Protein AF-A0A2E1U9T8-F1 (afdb_monomer_lite)

Structure (mmCIF, N/CA/C/O backbone):
data_AF-A0A2E1U9T8-F1
#
_entry.id   AF-A0A2E1U9T8-F1
#
loop_
_atom_site.group_PDB
_atom_site.id
_atom_site.type_symbol
_atom_site.label_atom_id
_atom_site.label_alt_id
_atom_site.label_comp_id
_atom_site.label_asym_id
_atom_site.label_entity_id
_atom_site.label_seq_id
_atom_site.pdbx_PDB_ins_code
_atom_site.Cartn_x
_atom_site.Cartn_y
_atom_site.Cartn_z
_atom_site.occupancy
_atom_site.B_iso_or_equiv
_atom_site.auth_seq_id
_atom_site.auth_comp_id
_atom_site.auth_asym_id
_atom_site.auth_atom_id
_atom_site.pdbx_PDB_model_num
ATOM 1 N N . GLU A 1 1 ? -34.875 12.752 73.632 1.00 44.81 1 GLU A N 1
ATOM 2 C CA . GLU A 1 1 ? -36.221 12.337 73.216 1.00 44.81 1 GLU A CA 1
ATOM 3 C C . GLU A 1 1 ? -36.287 12.596 71.722 1.00 44.81 1 GLU A C 1
ATOM 5 O O . GLU A 1 1 ? -36.147 13.763 71.354 1.00 44.81 1 GLU A O 1
ATOM 10 N N . PRO A 1 2 ? -36.367 11.564 70.867 1.00 55.53 2 PRO A N 1
ATOM 11 C CA . PRO A 1 2 ? -36.906 11.768 69.524 1.00 55.53 2 PRO A CA 1
ATOM 12 C C . PRO A 1 2 ? -38.261 12.476 69.687 1.00 55.53 2 PRO A C 1
ATOM 14 O O . PRO A 1 2 ? -38.932 12.269 70.704 1.00 55.53 2 PRO A O 1
ATOM 17 N N . SER A 1 3 ? -38.634 13.380 68.781 1.00 65.56 3 SER A N 1
ATOM 18 C CA . SER A 1 3 ? -40.010 13.888 68.783 1.00 65.56 3 SER A CA 1
ATOM 19 C C . SER A 1 3 ? -40.936 12.683 68.698 1.00 65.56 3 SER A C 1
ATOM 21 O O . SER A 1 3 ? -40.717 11.867 67.824 1.00 65.56 3 SER A O 1
ATOM 23 N N . GLU A 1 4 ? -41.943 12.563 69.566 1.00 78.44 4 GLU A N 1
ATOM 24 C CA . GLU A 1 4 ? -42.935 11.477 69.467 1.00 78.44 4 GLU A CA 1
ATOM 25 C C . GLU A 1 4 ? -43.821 11.587 68.208 1.00 78.44 4 GLU A C 1
ATOM 27 O O . GLU A 1 4 ? -44.772 10.831 68.112 1.00 78.44 4 GLU 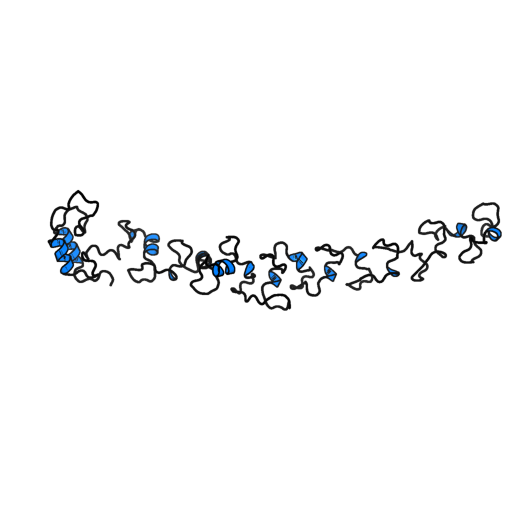A O 1
ATOM 32 N N . ASP A 1 5 ? -43.567 12.564 67.336 1.00 85.69 5 ASP A N 1
ATOM 33 C CA . ASP A 1 5 ? -44.289 12.930 66.112 1.00 85.69 5 ASP A CA 1
ATOM 34 C C . ASP A 1 5 ? -43.274 13.646 65.201 1.00 85.69 5 ASP A C 1
ATOM 36 O O . ASP A 1 5 ? -43.066 14.864 65.296 1.00 85.69 5 ASP A O 1
ATOM 40 N N . CYS A 1 6 ? -42.509 12.873 64.439 1.00 85.62 6 CYS A N 1
ATOM 41 C CA . CYS A 1 6 ? -41.393 13.370 63.628 1.00 85.62 6 CYS A CA 1
ATOM 42 C C . CYS A 1 6 ? -41.825 14.046 62.321 1.00 85.62 6 CYS A C 1
ATOM 44 O O . CYS A 1 6 ? -41.131 14.955 61.851 1.00 85.62 6 CYS A O 1
ATOM 46 N N . ASN A 1 7 ? -42.987 13.679 61.780 1.00 81.44 7 ASN A N 1
ATOM 47 C CA . ASN A 1 7 ? -43.574 14.267 60.573 1.00 81.44 7 ASN A CA 1
ATOM 48 C C . ASN A 1 7 ? -44.498 15.474 60.877 1.00 81.44 7 ASN A C 1
ATOM 50 O O . ASN A 1 7 ? -44.859 16.234 59.972 1.00 81.44 7 ASN A O 1
ATOM 54 N N . GLY A 1 8 ? -44.852 15.705 62.146 1.00 85.81 8 GLY A N 1
ATOM 55 C CA . GLY A 1 8 ? -45.739 16.784 62.580 1.00 85.81 8 GLY A CA 1
ATOM 56 C C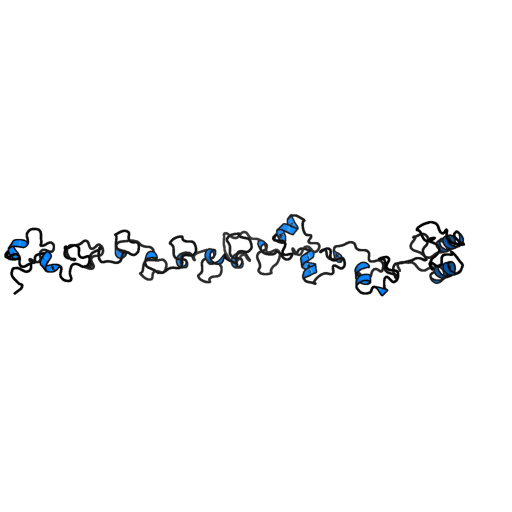 . GLY A 1 8 ? -47.213 16.544 62.240 1.00 85.81 8 GLY A C 1
ATOM 57 O O . GLY A 1 8 ? -47.969 17.515 62.098 1.00 85.81 8 GLY A O 1
ATOM 58 N N . SER A 1 9 ? -47.626 15.286 62.073 1.00 87.38 9 SER A N 1
ATOM 59 C CA . SER A 1 9 ? -48.991 14.888 61.709 1.00 87.38 9 SER A CA 1
ATOM 60 C C . SER A 1 9 ? -49.993 15.080 62.854 1.00 87.38 9 SER A C 1
ATOM 62 O O . SER A 1 9 ? -51.206 15.182 62.626 1.00 87.38 9 SER A O 1
ATOM 64 N N . GLY A 1 10 ? -49.508 15.159 64.096 1.00 85.62 10 GLY A N 1
ATOM 65 C CA . GLY A 1 10 ? -50.313 15.121 65.314 1.00 85.62 10 GLY A CA 1
ATOM 66 C C . GLY A 1 10 ? -50.707 13.706 65.752 1.00 85.62 10 GLY A C 1
ATOM 67 O O . GLY A 1 10 ? -51.462 13.565 66.724 1.00 85.62 10 GLY A O 1
ATOM 68 N N . ILE A 1 11 ? -50.231 12.673 65.056 1.00 85.38 11 ILE A N 1
ATOM 69 C CA . ILE A 1 11 ? -50.285 11.271 65.468 1.00 85.38 11 ILE A CA 1
ATOM 70 C C . ILE A 1 11 ? -48.912 10.924 66.064 1.00 85.38 11 ILE A C 1
ATOM 72 O O . ILE A 1 11 ? -47.903 11.429 65.594 1.00 85.38 11 ILE A O 1
ATOM 76 N N . PRO A 1 12 ? -48.845 10.153 67.165 1.00 87.31 12 PRO A N 1
ATOM 77 C CA . PRO A 1 12 ? -47.551 9.725 67.663 1.00 87.31 12 PRO A CA 1
ATOM 78 C C . PRO A 1 12 ? -46.927 8.646 66.771 1.00 87.31 12 PRO A C 1
ATOM 80 O O . PRO A 1 12 ? -47.627 7.680 66.473 1.00 87.31 12 PRO A O 1
ATOM 83 N N . ASP A 1 13 ? -45.619 8.704 66.523 1.00 84.81 13 ASP A N 1
ATOM 84 C CA . ASP A 1 13 ? -44.839 7.790 65.667 1.00 84.81 13 ASP A CA 1
ATOM 85 C C . ASP A 1 13 ? -45.174 6.306 65.897 1.00 84.81 13 ASP A C 1
ATOM 87 O O . ASP A 1 13 ? -45.408 5.534 64.974 1.00 84.81 13 ASP A O 1
ATOM 91 N N . ARG A 1 14 ? -45.310 5.896 67.167 1.00 86.00 14 ARG A N 1
ATOM 92 C CA . ARG A 1 14 ? -45.675 4.517 67.564 1.00 86.00 14 ARG A CA 1
ATOM 93 C C . ARG A 1 14 ? -47.024 4.019 67.015 1.00 86.00 14 ARG A C 1
ATOM 95 O O . ARG A 1 14 ? -47.331 2.835 67.136 1.00 86.00 14 ARG A O 1
ATOM 102 N N . CYS A 1 15 ? -47.880 4.928 66.559 1.00 86.31 15 CYS A N 1
ATOM 103 C CA . CYS A 1 15 ? -49.187 4.659 65.967 1.00 86.31 15 CYS A CA 1
ATOM 104 C C . CYS A 1 15 ? -49.142 4.696 64.428 1.00 86.31 15 CYS A C 1
ATOM 106 O O . CYS A 1 15 ? -50.166 4.416 63.810 1.00 86.31 15 CYS A O 1
ATOM 108 N N . GLU A 1 16 ? -47.994 5.031 63.834 1.00 85.50 16 GLU A N 1
ATOM 109 C CA . GLU A 1 16 ? -47.763 5.160 62.387 1.00 85.50 16 GLU A CA 1
ATOM 110 C C . GLU A 1 16 ? -46.873 4.035 61.826 1.00 85.50 16 GLU A C 1
ATOM 112 O O . GLU A 1 16 ? -46.625 3.999 60.629 1.00 85.50 16 GLU A O 1
ATOM 117 N N . LEU A 1 17 ? -46.476 3.068 62.665 1.00 85.19 17 LEU A N 1
ATOM 118 C CA . LEU A 1 17 ? -45.577 1.957 62.310 1.00 85.19 17 LEU A CA 1
ATOM 119 C C . LEU A 1 17 ? -46.219 0.868 61.428 1.00 85.19 17 LEU A C 1
ATOM 121 O O . LEU A 1 17 ? -45.521 0.078 60.801 1.00 85.19 17 LEU A O 1
ATOM 125 N N . GLU A 1 18 ? -47.551 0.742 61.406 1.00 84.19 18 GLU A N 1
ATOM 126 C CA . GLU A 1 18 ? -48.206 -0.350 60.670 1.00 84.19 18 GLU A CA 1
ATOM 127 C C . GLU A 1 18 ? -48.108 -0.124 59.154 1.00 84.19 18 GLU A C 1
ATOM 129 O O . GLU A 1 18 ? -48.889 0.631 58.579 1.00 84.19 18 GLU A O 1
ATOM 134 N N . GLY A 1 19 ? -47.160 -0.814 58.513 1.00 81.06 19 GLY A N 1
ATOM 135 C CA . GLY A 1 19 ? -46.911 -0.723 57.072 1.00 81.06 19 GLY A CA 1
ATOM 136 C C . GLY A 1 19 ? -45.973 0.410 56.646 1.00 81.06 19 GLY A C 1
ATOM 137 O O . GLY A 1 19 ? -45.721 0.509 55.452 1.00 81.06 19 GLY A O 1
ATOM 138 N N . ASN A 1 20 ? -45.457 1.198 57.597 1.00 86.44 20 ASN A N 1
ATOM 139 C CA . ASN A 1 20 ? -44.482 2.276 57.376 1.00 86.44 20 ASN A CA 1
ATOM 140 C C . ASN A 1 20 ? -43.275 2.138 58.335 1.00 86.44 20 ASN A C 1
ATOM 142 O O . ASN A 1 20 ? -42.800 3.136 58.861 1.00 86.44 20 ASN A O 1
ATOM 146 N N . ASP A 1 21 ? -42.889 0.907 58.677 1.00 89.56 21 ASP A N 1
ATOM 147 C CA . ASP A 1 21 ? -41.677 0.576 59.450 1.00 89.56 21 ASP A CA 1
ATOM 148 C C . ASP A 1 21 ? -41.094 -0.705 58.842 1.00 89.56 21 ASP A C 1
ATOM 150 O O . ASP A 1 21 ? -41.348 -1.828 59.298 1.00 89.56 21 ASP A O 1
ATOM 154 N N . CYS A 1 22 ? -40.433 -0.548 57.702 1.00 90.44 22 CYS A N 1
ATOM 155 C CA . CYS A 1 22 ? -39.963 -1.662 56.880 1.00 90.44 22 CYS A CA 1
ATOM 156 C C . CYS A 1 22 ? -38.766 -2.406 57.497 1.00 90.44 22 CYS A C 1
ATOM 158 O O . CYS A 1 22 ? -38.665 -3.628 57.341 1.00 90.44 22 CYS A O 1
ATOM 160 N N . ASN A 1 23 ? -37.911 -1.710 58.251 1.00 86.56 23 ASN A N 1
ATOM 161 C CA . ASN A 1 23 ? -36.746 -2.287 58.934 1.00 86.56 23 ASN A CA 1
ATOM 162 C C . ASN A 1 23 ? -37.059 -2.764 60.376 1.00 86.56 23 ASN A C 1
ATOM 164 O O . ASN A 1 23 ? -36.262 -3.483 60.989 1.00 86.56 23 ASN A O 1
ATOM 168 N N . GLY A 1 24 ? -38.237 -2.431 60.917 1.00 89.50 24 GLY A N 1
ATOM 169 C CA . GLY A 1 24 ? -38.729 -2.883 62.218 1.00 89.50 24 GLY A CA 1
ATOM 170 C C . GLY A 1 24 ? -38.059 -2.207 63.416 1.00 89.50 24 GLY A C 1
ATOM 171 O O . GLY A 1 24 ? -38.044 -2.783 64.515 1.00 89.50 24 GLY A O 1
ATOM 172 N N . ASN A 1 25 ? -37.467 -1.026 63.234 1.00 88.56 25 ASN A N 1
ATOM 173 C CA . ASN A 1 25 ? -36.701 -0.334 64.271 1.00 88.56 25 ASN A CA 1
ATOM 174 C C . ASN A 1 25 ? -37.569 0.559 65.185 1.00 88.56 25 ASN A C 1
ATOM 176 O O . ASN A 1 25 ? -37.055 1.144 66.146 1.00 88.56 25 ASN A O 1
ATOM 180 N N . SER A 1 26 ? -38.892 0.574 64.966 1.00 88.06 26 SER A N 1
ATOM 181 C CA . SER A 1 26 ? -39.879 1.389 65.691 1.00 88.06 26 SER A CA 1
ATOM 182 C C . SER A 1 26 ? -39.812 2.896 65.412 1.00 88.06 26 SER A C 1
ATOM 184 O O . SER A 1 26 ? -40.277 3.683 66.245 1.00 88.06 26 SER A O 1
ATOM 186 N N . ILE A 1 27 ? -39.270 3.293 64.263 1.00 87.62 27 ILE A N 1
ATOM 187 C CA . ILE A 1 27 ? -39.303 4.649 63.709 1.00 87.62 27 ILE A CA 1
ATOM 188 C C . ILE A 1 27 ? -40.071 4.575 62.377 1.00 87.62 27 ILE A C 1
ATOM 190 O O . ILE A 1 27 ? -39.806 3.675 61.592 1.00 87.62 27 ILE A O 1
ATOM 194 N N . PRO A 1 28 ? -41.043 5.469 62.112 1.00 89.62 28 PRO A N 1
ATOM 195 C CA . PRO A 1 28 ? -41.718 5.499 60.821 1.00 89.62 28 PRO A CA 1
ATOM 196 C C . PRO A 1 28 ? -40.758 5.849 59.676 1.00 89.62 28 PRO A C 1
ATOM 198 O O . PRO A 1 28 ? -39.987 6.801 59.802 1.00 89.62 28 PRO A O 1
ATOM 201 N N . ASP A 1 29 ? -40.887 5.161 58.543 1.00 89.12 29 ASP A N 1
ATOM 202 C CA . ASP A 1 29 ? -40.042 5.287 57.347 1.00 89.12 29 ASP A CA 1
ATOM 203 C C . ASP A 1 29 ? -39.839 6.752 56.908 1.00 89.12 29 ASP A C 1
ATOM 205 O O . ASP A 1 29 ? -38.726 7.203 56.640 1.00 89.12 29 ASP A O 1
ATOM 209 N N . GLU A 1 30 ? -40.908 7.556 56.907 1.00 88.50 30 GLU A N 1
ATOM 210 C CA . GLU A 1 30 ? -40.865 8.968 56.490 1.00 88.50 30 GLU A CA 1
ATOM 211 C C . GLU A 1 30 ? -39.944 9.848 57.356 1.00 88.50 30 GLU A C 1
ATOM 213 O O . GLU A 1 30 ? -39.518 10.933 56.948 1.00 88.50 30 GLU A O 1
ATOM 218 N N . CYS A 1 31 ? -39.649 9.392 58.570 1.00 88.06 31 CYS A N 1
ATOM 219 C CA . CYS A 1 31 ? -38.786 10.073 59.520 1.00 88.06 31 CYS A CA 1
ATOM 220 C C . CYS A 1 31 ? -37.327 9.640 59.413 1.00 88.06 31 CYS A C 1
ATOM 222 O O . CYS A 1 31 ? -36.459 10.263 60.034 1.00 88.06 31 CYS A O 1
ATOM 224 N N . GLU A 1 32 ? -37.061 8.621 58.602 1.00 90.06 32 GLU A N 1
ATOM 225 C CA . GLU A 1 32 ? -35.733 8.076 58.351 1.00 90.06 32 GLU A CA 1
ATOM 226 C C . GLU A 1 32 ? -35.134 8.608 57.047 1.00 90.06 32 GLU A C 1
ATOM 228 O O . GLU A 1 32 ? -33.918 8.658 56.933 1.00 90.06 32 GLU A O 1
ATOM 233 N N . LEU A 1 33 ? -35.947 9.155 56.135 1.00 88.56 33 LEU A N 1
ATOM 234 C CA . LEU A 1 33 ? -35.532 9.625 54.798 1.00 88.56 33 LEU A CA 1
ATOM 235 C C . LEU A 1 33 ? -34.349 10.609 54.784 1.00 88.56 33 LEU A C 1
ATOM 237 O O . LEU A 1 33 ? -33.633 10.755 53.795 1.00 88.56 33 LEU A O 1
ATOM 241 N N . LYS A 1 34 ? -34.125 11.364 55.866 1.00 87.38 34 LYS A N 1
ATOM 242 C CA . LYS A 1 34 ? -33.081 12.391 55.877 1.00 87.38 34 LYS A CA 1
ATOM 243 C C . LYS A 1 34 ? -31.685 11.766 55.964 1.00 87.38 34 LYS A C 1
ATOM 245 O O . LYS A 1 34 ? -31.146 11.595 57.056 1.00 87.38 34 LYS A O 1
ATOM 250 N N . GLY A 1 35 ? -31.055 11.617 54.802 1.00 85.31 35 GLY A N 1
ATOM 251 C CA . GLY A 1 35 ? -29.735 10.997 54.672 1.00 85.31 35 GLY A CA 1
ATOM 252 C C . GLY A 1 35 ? -29.790 9.470 54.616 1.00 85.31 35 GLY A C 1
ATOM 253 O O . GLY A 1 35 ? -28.755 8.863 54.854 1.00 85.31 35 GLY A O 1
ATOM 254 N N . ASN A 1 36 ? -30.978 8.918 54.343 1.00 88.75 36 ASN A N 1
ATOM 255 C CA . ASN A 1 36 ? -31.281 7.499 54.140 1.00 88.75 36 ASN A CA 1
ATOM 256 C C . ASN A 1 36 ? -32.318 7.364 52.996 1.00 88.75 36 ASN A C 1
ATOM 258 O O . ASN A 1 36 ? -33.288 6.638 53.144 1.00 88.75 36 ASN A O 1
ATOM 262 N N . ASP A 1 37 ? -32.218 8.199 51.957 1.00 92.81 37 ASP A N 1
ATOM 263 C CA . ASP A 1 37 ? -33.093 8.197 50.763 1.00 92.81 37 ASP A CA 1
ATOM 264 C C . ASP A 1 37 ? -32.292 8.810 49.606 1.00 92.81 37 ASP A C 1
ATOM 266 O O . ASP A 1 37 ? -32.386 10.009 49.304 1.00 92.81 37 ASP A O 1
ATOM 270 N N . CYS A 1 38 ? -31.364 8.029 49.065 1.00 92.69 38 CYS A N 1
ATOM 271 C CA . CYS A 1 38 ? -30.380 8.500 48.092 1.00 92.69 38 CYS A CA 1
ATOM 272 C C . CYS A 1 38 ? -30.976 8.746 46.696 1.00 92.69 38 CYS A C 1
ATOM 274 O O . CYS A 1 38 ? -30.548 9.686 46.015 1.00 92.69 38 CYS A O 1
ATOM 276 N N . ASP A 1 39 ? -31.999 7.986 46.299 1.00 90.50 39 ASP A N 1
ATOM 277 C CA . ASP A 1 39 ? -32.711 8.150 45.026 1.00 90.50 39 ASP A CA 1
ATOM 278 C C . ASP A 1 39 ? -33.930 9.091 45.127 1.00 90.50 39 ASP A C 1
ATOM 280 O O . ASP A 1 39 ? -34.480 9.533 44.109 1.00 90.50 39 ASP A O 1
ATOM 284 N N . GLY A 1 40 ? -34.318 9.479 46.345 1.00 92.69 40 GLY A N 1
ATOM 285 C CA . GLY A 1 40 ? -35.390 10.436 46.604 1.00 92.69 40 GLY A CA 1
ATOM 286 C C . GLY A 1 40 ? -36.779 9.870 46.321 1.00 92.69 40 GLY A C 1
ATOM 287 O O . GLY A 1 40 ? -37.696 10.638 45.991 1.00 92.69 40 GLY A O 1
ATOM 288 N N . ASN A 1 41 ? -36.940 8.546 46.379 1.00 91.44 41 ASN A N 1
ATOM 289 C CA . ASN A 1 41 ? -38.193 7.869 46.056 1.00 91.44 41 ASN A CA 1
ATOM 290 C C . ASN A 1 41 ? -39.184 7.842 47.242 1.00 91.44 41 ASN A C 1
ATOM 292 O O . ASN A 1 41 ? -40.359 7.501 47.052 1.00 91.44 41 ASN A O 1
ATOM 296 N N . GLY A 1 42 ? -38.748 8.267 48.435 1.00 89.75 42 GLY A N 1
ATOM 297 C CA . GLY A 1 42 ? -39.558 8.302 49.653 1.00 89.75 42 GLY A CA 1
ATOM 298 C C . GLY A 1 42 ? -39.627 6.975 50.415 1.00 89.75 42 GLY A C 1
ATOM 299 O O . GLY A 1 42 ? -40.494 6.833 51.279 1.00 89.75 42 GLY A O 1
ATOM 300 N N . VAL A 1 43 ? -38.747 6.025 50.103 1.00 90.88 43 VAL A N 1
ATOM 301 C CA . VAL A 1 43 ? -38.521 4.765 50.820 1.00 90.88 43 VAL A CA 1
ATOM 302 C C . VAL A 1 43 ? -37.116 4.810 51.426 1.00 90.88 43 VAL A C 1
ATOM 304 O O . VAL A 1 43 ? -36.168 5.089 50.696 1.00 90.88 43 VAL A O 1
ATOM 307 N N . PRO A 1 44 ? -36.949 4.524 52.730 1.00 92.00 44 PRO A N 1
ATOM 308 C CA . PRO A 1 44 ? -35.630 4.479 53.343 1.00 92.00 44 PRO A CA 1
ATOM 309 C C . PRO A 1 44 ? -34.686 3.496 52.644 1.00 92.00 44 PRO A C 1
ATOM 311 O O . PRO A 1 44 ? -35.119 2.399 52.293 1.00 92.00 44 PRO A O 1
ATOM 314 N N . ASP A 1 45 ? -33.411 3.861 52.510 1.00 91.50 45 ASP A N 1
ATOM 315 C CA . ASP A 1 45 ? -32.372 3.062 51.841 1.00 91.50 45 ASP A CA 1
ATOM 316 C C . ASP A 1 45 ? -32.302 1.626 52.405 1.00 91.50 45 ASP A C 1
ATOM 318 O O . ASP A 1 45 ? -32.353 0.659 51.651 1.00 91.50 45 ASP A O 1
ATOM 322 N N . ASP A 1 46 ? -32.360 1.465 53.735 1.00 90.31 46 ASP A N 1
ATOM 323 C CA . ASP A 1 46 ? -32.372 0.157 54.430 1.00 90.31 46 ASP A CA 1
ATOM 324 C C . ASP A 1 46 ? -33.548 -0.774 54.049 1.00 90.31 46 ASP A C 1
ATOM 326 O O . ASP A 1 46 ? -33.626 -1.924 54.494 1.00 90.31 46 ASP A O 1
ATOM 330 N N . CYS A 1 47 ? -34.518 -0.262 53.294 1.00 90.81 47 CYS A N 1
ATOM 331 C CA . CYS A 1 47 ? -35.725 -0.961 52.871 1.00 90.81 47 CYS A CA 1
ATOM 332 C C . CYS A 1 47 ? -35.843 -1.119 51.359 1.00 90.81 47 CYS A C 1
ATOM 334 O O . CYS A 1 47 ? -36.880 -1.578 50.863 1.00 90.81 47 CYS A O 1
ATOM 336 N N . GLN A 1 48 ? -34.802 -0.730 50.636 1.00 92.69 48 GLN A N 1
ATOM 337 C CA . GLN A 1 48 ? -34.696 -0.921 49.204 1.00 92.69 48 GLN A CA 1
ATOM 338 C C . GLN A 1 48 ? -33.979 -2.244 48.891 1.00 92.69 48 GLN A C 1
ATOM 340 O O . GLN A 1 48 ? -33.553 -2.975 49.788 1.00 92.69 48 GLN A O 1
ATOM 345 N N . ALA A 1 49 ? -33.962 -2.616 47.611 1.00 91.81 49 ALA A N 1
ATOM 346 C CA . ALA A 1 49 ? -33.195 -3.772 47.166 1.00 91.81 49 ALA A CA 1
ATOM 347 C C . ALA A 1 49 ? -31.699 -3.441 47.231 1.00 91.81 49 ALA A C 1
ATOM 349 O O . ALA A 1 49 ? -31.317 -2.316 46.928 1.00 91.81 49 ALA A O 1
ATOM 350 N N . ASP A 1 50 ? -30.919 -4.422 47.664 1.00 92.06 50 ASP A N 1
ATOM 351 C CA . ASP A 1 50 ? -29.467 -4.372 47.808 1.00 92.06 50 ASP A CA 1
ATOM 352 C C . ASP A 1 50 ? -28.972 -5.777 47.434 1.00 92.06 50 ASP A C 1
ATOM 354 O O . ASP A 1 50 ? -29.230 -6.766 48.141 1.00 92.06 50 ASP A O 1
ATOM 358 N N . CYS A 1 51 ? -28.415 -5.899 46.235 1.00 93.81 51 CYS A N 1
ATOM 359 C CA . CYS A 1 51 ? -28.048 -7.182 45.654 1.00 93.81 51 CYS A CA 1
ATOM 360 C C . CYS A 1 51 ? -26.760 -7.765 46.260 1.00 93.81 51 CYS A C 1
ATOM 362 O O . CYS A 1 51 ? -26.626 -8.997 46.324 1.00 93.81 51 CYS A O 1
ATOM 364 N N . ASP A 1 52 ? -25.833 -6.910 46.697 1.00 89.56 52 ASP A N 1
ATOM 365 C CA . ASP A 1 52 ? -24.479 -7.272 47.120 1.00 89.56 52 ASP A CA 1
ATOM 366 C C . ASP A 1 52 ? -24.339 -7.293 48.659 1.00 89.56 52 ASP A C 1
ATOM 368 O O . ASP A 1 52 ? -23.490 -8.003 49.219 1.00 89.56 52 ASP A O 1
ATOM 372 N N . GLY A 1 53 ? -25.281 -6.654 49.351 1.00 91.25 53 GLY A N 1
ATOM 373 C CA . GLY A 1 53 ? -25.425 -6.610 50.795 1.00 91.25 53 GLY A CA 1
ATOM 374 C C . GLY A 1 53 ? -24.551 -5.559 51.476 1.00 91.25 53 GLY A C 1
ATOM 375 O O . GLY A 1 53 ? -24.217 -5.760 52.656 1.00 91.25 53 GLY A O 1
ATOM 376 N N . ASP A 1 54 ? -24.121 -4.508 50.776 1.00 91.25 54 ASP A N 1
ATOM 377 C CA . ASP A 1 54 ? -23.237 -3.469 51.312 1.00 91.25 54 ASP A CA 1
ATOM 378 C C . ASP A 1 54 ? -23.962 -2.334 52.071 1.00 91.25 54 ASP A C 1
ATOM 380 O O . ASP A 1 54 ? -23.304 -1.541 52.762 1.00 91.25 54 ASP A O 1
ATOM 384 N N . LEU A 1 55 ? -25.304 -2.363 52.083 1.00 88.19 55 LEU A N 1
ATOM 385 C CA . LEU A 1 55 ? -26.223 -1.373 52.665 1.00 88.19 55 LEU A CA 1
ATOM 386 C C . LEU A 1 55 ? -26.418 -0.097 51.828 1.00 88.19 55 LEU A C 1
ATOM 388 O O . LEU A 1 55 ? -26.948 0.892 52.346 1.00 88.19 55 LEU A O 1
ATOM 392 N N . ILE A 1 56 ? -26.014 -0.100 50.562 1.00 91.06 56 ILE A N 1
ATOM 393 C CA . ILE A 1 56 ? -26.362 0.903 49.559 1.00 91.06 56 ILE A CA 1
ATOM 394 C C . ILE A 1 56 ? -27.453 0.298 48.659 1.00 91.06 56 ILE A C 1
ATOM 396 O O . ILE A 1 56 ? -27.291 -0.798 48.138 1.00 91.06 56 ILE A O 1
ATOM 400 N N . PRO A 1 57 ? -28.599 0.974 48.471 1.00 92.81 57 PRO A N 1
ATOM 401 C CA . PRO A 1 57 ? -29.625 0.506 47.547 1.00 92.81 57 PRO A CA 1
ATOM 402 C C . PRO A 1 57 ? -29.120 0.394 46.114 1.00 92.81 57 PRO A C 1
ATOM 404 O O . PRO A 1 57 ? -28.468 1.329 45.646 1.00 92.81 57 PRO A O 1
ATOM 407 N N . ASP A 1 58 ? -29.586 -0.622 45.380 1.00 92.06 58 ASP A N 1
ATOM 408 C CA . ASP A 1 58 ? -29.299 -0.817 43.950 1.00 92.06 58 ASP A CA 1
ATOM 409 C C . ASP A 1 58 ? -29.513 0.491 43.145 1.00 92.06 58 ASP A C 1
ATOM 411 O O . ASP A 1 58 ? -28.745 0.862 42.265 1.00 92.06 58 ASP A O 1
ATOM 415 N N . SER A 1 59 ? -30.560 1.262 43.462 1.00 91.19 59 SER A N 1
ATOM 416 C CA . SER A 1 59 ? -30.899 2.521 42.772 1.00 91.19 59 SER A CA 1
ATOM 417 C C . SER A 1 59 ? -29.885 3.658 42.964 1.00 91.19 59 SER A C 1
ATOM 419 O O . SER A 1 59 ? -29.968 4.683 42.278 1.00 91.19 59 SER A O 1
ATOM 421 N N . CYS A 1 60 ? -28.957 3.501 43.903 1.00 91.44 60 CYS A N 1
ATOM 422 C CA . CYS A 1 60 ? -27.949 4.481 44.292 1.00 91.44 60 CYS A CA 1
ATOM 423 C C . CYS A 1 60 ? -26.523 4.018 44.022 1.00 91.44 60 CYS A C 1
ATOM 425 O O . CYS A 1 60 ? -25.569 4.748 44.319 1.00 91.44 60 CYS A O 1
ATOM 427 N N . GLU A 1 61 ? -26.393 2.832 43.452 1.00 93.38 61 GLU A N 1
ATOM 428 C CA . GLU A 1 61 ? -25.144 2.296 42.962 1.00 93.38 61 GLU A CA 1
ATOM 429 C C . GLU A 1 61 ? -24.841 2.794 41.546 1.00 93.38 61 GLU A C 1
ATOM 431 O O . GLU A 1 61 ? -25.627 3.499 40.900 1.00 93.38 61 GLU A O 1
ATOM 436 N N . VAL A 1 62 ? -23.637 2.478 41.078 1.00 91.25 62 VAL A N 1
ATOM 437 C CA . VAL A 1 62 ? -23.217 2.804 39.719 1.00 91.25 62 VAL A CA 1
ATOM 438 C C . VAL A 1 62 ? -23.837 1.792 38.753 1.00 91.25 62 VAL A C 1
ATOM 440 O O . VAL A 1 62 ? -23.818 0.589 38.994 1.00 91.25 62 VAL A O 1
ATOM 443 N N . ASP A 1 63 ? -24.406 2.314 37.670 1.00 92.12 63 ASP A N 1
ATOM 444 C CA . ASP A 1 63 ? -24.921 1.555 36.531 1.00 92.12 63 ASP A CA 1
ATOM 445 C C . ASP A 1 63 ? -24.398 2.239 35.261 1.00 92.12 63 ASP A C 1
ATOM 447 O O . ASP A 1 63 ? -24.981 3.202 34.742 1.00 92.12 63 ASP A O 1
ATOM 451 N N . CYS A 1 64 ? -23.225 1.811 34.798 1.00 90.44 64 CYS A N 1
ATOM 452 C CA . CYS A 1 64 ? -22.570 2.445 33.655 1.00 90.44 64 CYS A CA 1
ATOM 453 C C . CYS A 1 64 ? -23.306 2.178 32.339 1.00 90.44 64 CYS A C 1
ATOM 455 O O . CYS A 1 64 ? -23.341 3.043 31.454 1.00 90.44 64 CYS A O 1
ATOM 457 N N . ASN A 1 65 ? -23.915 0.999 32.198 1.00 88.38 65 ASN A N 1
ATOM 458 C CA . ASN A 1 65 ? -24.609 0.595 30.975 1.00 88.38 65 ASN A CA 1
ATOM 459 C C . ASN A 1 65 ? -26.076 1.080 30.923 1.00 88.38 65 ASN A C 1
ATOM 461 O O . ASN A 1 65 ? -26.695 1.055 29.854 1.00 88.38 65 ASN A O 1
ATOM 465 N N . ASN A 1 66 ? -26.580 1.636 32.028 1.00 91.12 66 ASN A N 1
ATOM 466 C CA . ASN A 1 66 ? -27.923 2.181 32.221 1.00 91.12 66 ASN A CA 1
ATOM 467 C C . ASN A 1 66 ? -29.042 1.169 31.926 1.00 91.12 66 ASN A C 1
ATOM 469 O O . ASN A 1 66 ? -30.096 1.545 31.389 1.00 91.12 66 ASN A O 1
ATOM 473 N N . ASP A 1 67 ? -28.828 -0.112 32.228 1.00 92.31 67 ASP A N 1
ATOM 474 C CA . ASP A 1 67 ? -29.840 -1.154 32.041 1.00 92.31 67 ASP A CA 1
ATOM 475 C C . ASP A 1 67 ? -30.792 -1.320 33.238 1.00 92.31 67 ASP A C 1
ATOM 477 O O . ASP A 1 67 ? -31.812 -2.016 33.130 1.00 92.31 67 ASP A O 1
ATOM 481 N N . GLY A 1 68 ? -30.526 -0.597 34.330 1.00 88.81 68 GLY A N 1
ATOM 482 C CA . GLY A 1 68 ? -31.314 -0.587 35.557 1.00 88.81 68 GLY A CA 1
ATOM 483 C C . GLY A 1 68 ? -30.880 -1.626 36.587 1.00 88.81 68 GLY A C 1
ATOM 484 O O . GLY A 1 68 ? -31.592 -1.804 37.578 1.00 88.81 68 GLY A O 1
ATOM 485 N N . THR A 1 69 ? -29.764 -2.312 36.359 1.00 92.12 69 THR A N 1
ATOM 486 C CA . THR A 1 69 ? -29.124 -3.214 37.315 1.00 92.12 69 THR A CA 1
ATOM 487 C C . THR A 1 69 ? -27.722 -2.674 37.621 1.00 92.12 69 THR A C 1
ATOM 489 O O . THR A 1 69 ? -26.982 -2.403 36.679 1.00 92.12 69 THR A O 1
ATOM 492 N N . PRO A 1 70 ? -27.327 -2.543 38.893 1.00 93.12 70 PRO A N 1
ATOM 493 C CA . PRO A 1 70 ? -25.991 -2.066 39.245 1.00 93.12 70 PRO A CA 1
ATOM 494 C C . PRO A 1 70 ? -24.868 -2.959 38.737 1.00 93.12 70 PRO A C 1
ATOM 496 O O . PRO A 1 70 ? -25.035 -4.178 38.640 1.00 93.12 70 PRO A O 1
ATOM 499 N N . ASP A 1 71 ? -23.704 -2.361 38.503 1.00 91.56 71 ASP A N 1
ATOM 500 C CA . ASP A 1 71 ? -22.538 -3.055 37.953 1.00 91.56 71 ASP A CA 1
ATOM 501 C C . ASP A 1 71 ? -22.076 -4.231 38.847 1.00 91.56 71 ASP A C 1
ATOM 503 O O . ASP A 1 71 ? -21.778 -5.307 38.333 1.00 91.56 71 ASP A O 1
ATOM 507 N N . GLU A 1 72 ? -22.093 -4.084 40.180 1.00 89.44 72 GLU A N 1
ATOM 508 C CA . GLU A 1 72 ? -21.726 -5.139 41.156 1.00 89.44 72 GLU A CA 1
ATOM 509 C C . GLU A 1 72 ? -22.720 -6.321 41.171 1.00 89.44 72 GLU A C 1
ATOM 511 O O . GLU A 1 72 ? -22.394 -7.443 41.575 1.00 89.44 72 GLU A O 1
ATOM 516 N N . CYS A 1 73 ? -23.942 -6.101 40.677 1.00 91.06 73 CYS A N 1
ATOM 517 C CA . CYS A 1 73 ? -24.973 -7.127 40.526 1.00 91.06 73 CYS A CA 1
ATOM 518 C C . CYS A 1 73 ? -24.894 -7.859 39.178 1.00 91.06 73 CYS A C 1
ATOM 520 O O . CYS A 1 73 ? -25.744 -8.714 38.886 1.00 91.06 73 CYS A O 1
ATOM 522 N N . GLN A 1 74 ? -23.932 -7.500 38.330 1.00 91.88 74 GLN A N 1
ATOM 523 C CA . GLN A 1 74 ? -23.800 -7.995 36.970 1.00 91.88 74 GLN A CA 1
ATOM 524 C C . GLN A 1 74 ? -22.425 -8.611 36.723 1.00 91.88 74 GLN A C 1
ATOM 526 O O . GLN A 1 74 ? -21.393 -8.132 37.177 1.00 91.88 74 GLN A O 1
ATOM 531 N N . ASP A 1 75 ? -22.402 -9.669 35.915 1.00 89.50 75 ASP A N 1
ATOM 532 C CA . ASP A 1 75 ? -21.151 -10.202 35.380 1.00 89.50 75 ASP A CA 1
ATOM 533 C C . ASP A 1 75 ? -20.759 -9.376 34.142 1.00 89.50 75 ASP A C 1
ATOM 535 O O . ASP A 1 75 ? -21.054 -9.759 33.005 1.00 89.50 75 ASP A O 1
ATOM 539 N N . LEU A 1 76 ? -20.139 -8.216 34.364 1.00 90.25 76 LEU A N 1
ATOM 540 C CA . LEU A 1 76 ? -19.619 -7.360 33.296 1.00 90.25 76 LEU A CA 1
ATOM 541 C C . LEU A 1 76 ? -18.187 -7.750 32.903 1.00 90.25 76 LEU A C 1
ATOM 543 O O . LEU A 1 76 ? -17.426 -8.299 33.700 1.00 90.25 76 LEU A O 1
ATOM 547 N N . ALA A 1 77 ? -17.829 -7.493 31.643 1.00 90.94 77 ALA A N 1
ATOM 548 C CA . ALA A 1 77 ? -16.473 -7.723 31.153 1.00 90.94 77 ALA A CA 1
ATOM 549 C C . ALA A 1 77 ? -15.496 -6.709 31.775 1.00 90.94 77 ALA A C 1
ATOM 551 O O . ALA A 1 77 ? -15.821 -5.529 31.884 1.00 90.94 77 ALA A O 1
ATOM 552 N N . ASP A 1 78 ? -14.327 -7.199 32.184 1.00 90.25 78 ASP A N 1
ATOM 553 C CA . ASP A 1 78 ? -13.187 -6.424 32.684 1.00 90.25 78 ASP A CA 1
ATOM 554 C C . ASP A 1 78 ? -11.920 -7.104 32.147 1.00 90.25 78 ASP A C 1
ATOM 556 O O . ASP A 1 78 ? -11.381 -8.044 32.746 1.00 90.25 78 ASP A O 1
ATOM 560 N N . CYS A 1 79 ? -11.516 -6.726 30.935 1.00 90.25 79 CYS A N 1
ATOM 561 C CA . CYS A 1 79 ? -10.449 -7.427 30.226 1.00 90.25 79 CYS A CA 1
ATOM 562 C C . CYS A 1 79 ? -9.053 -7.170 30.820 1.00 90.25 79 CYS A C 1
ATOM 564 O O . CYS A 1 79 ? -8.163 -8.013 30.678 1.00 90.25 79 CYS A O 1
ATOM 566 N N . ASP A 1 80 ? -8.854 -6.040 31.507 1.00 87.81 80 ASP A N 1
ATOM 567 C CA . ASP A 1 80 ? -7.581 -5.688 32.144 1.00 87.81 80 ASP A CA 1
ATOM 568 C C . ASP A 1 80 ? -7.525 -6.049 33.641 1.00 87.81 80 ASP A C 1
ATOM 570 O O . ASP A 1 80 ? -6.462 -5.958 34.269 1.00 87.81 80 ASP A O 1
ATOM 574 N N . ALA A 1 81 ? -8.644 -6.541 34.180 1.00 91.19 81 ALA A N 1
ATOM 575 C CA . ALA A 1 81 ? -8.827 -6.985 35.552 1.00 91.19 81 ALA A CA 1
ATOM 576 C C . ALA A 1 81 ? -8.510 -5.893 36.587 1.00 91.19 81 ALA A C 1
ATOM 578 O O . ALA A 1 81 ? -7.958 -6.188 37.661 1.00 91.19 81 ALA A O 1
ATOM 579 N N . ASN A 1 82 ? -8.806 -4.628 36.274 1.00 89.12 82 ASN A N 1
ATOM 580 C CA . ASN A 1 82 ? -8.559 -3.513 37.186 1.00 89.12 82 ASN A CA 1
ATOM 581 C C . ASN A 1 82 ? -9.672 -3.321 38.236 1.00 89.12 82 ASN A C 1
ATOM 583 O O . ASN A 1 82 ? -9.477 -2.557 39.190 1.00 89.12 82 ASN A O 1
ATOM 587 N N . GLY A 1 83 ? -10.783 -4.053 38.111 1.00 87.88 83 GLY A N 1
ATOM 588 C CA . GLY A 1 83 ? -11.940 -3.994 39.003 1.00 87.88 83 GLY A CA 1
ATOM 589 C C . GLY A 1 83 ? -12.994 -2.964 38.599 1.00 87.88 83 GLY A C 1
ATOM 590 O O . GLY A 1 83 ? -13.947 -2.770 39.345 1.00 87.88 83 GLY A O 1
ATOM 591 N N . THR A 1 84 ? -12.829 -2.299 37.458 1.00 88.56 84 THR A N 1
ATOM 592 C CA . THR A 1 84 ? -13.824 -1.431 36.826 1.00 88.56 84 THR A CA 1
ATOM 593 C C . THR A 1 84 ? -14.264 -2.119 35.536 1.00 88.56 84 THR A C 1
ATOM 595 O O . THR A 1 84 ? -13.408 -2.464 34.730 1.00 88.56 84 THR A O 1
ATOM 598 N N . PRO A 1 85 ? -15.566 -2.345 35.307 1.00 90.38 85 PRO A N 1
ATOM 599 C CA . PRO A 1 85 ? -16.027 -2.920 34.050 1.00 90.38 85 PRO A CA 1
ATOM 600 C C . PRO A 1 85 ? -15.594 -2.106 32.828 1.00 90.38 85 PRO A C 1
ATOM 602 O O . PRO A 1 85 ? -15.609 -0.878 32.866 1.00 90.38 85 PRO A O 1
ATOM 605 N N . ASP A 1 86 ? -15.335 -2.772 31.703 1.00 88.31 86 ASP A N 1
ATOM 606 C CA . ASP A 1 86 ? -14.925 -2.134 30.444 1.00 88.31 86 ASP A CA 1
ATOM 607 C C . ASP A 1 86 ? -15.916 -1.039 30.001 1.00 88.31 86 ASP A C 1
ATOM 609 O O . ASP A 1 86 ? -15.521 0.027 29.534 1.00 88.31 86 ASP A O 1
ATOM 613 N N . VAL A 1 87 ? -17.217 -1.261 30.224 1.00 87.81 87 VAL A N 1
ATOM 614 C CA . VAL A 1 87 ? -18.291 -0.294 29.921 1.00 87.81 87 VAL A CA 1
ATOM 615 C C . VAL A 1 87 ? -18.263 0.960 30.810 1.00 87.81 87 VAL A C 1
ATOM 617 O O . VAL A 1 87 ? -18.805 2.002 30.440 1.00 87.81 87 VAL A O 1
ATOM 620 N N . CYS A 1 88 ? -17.639 0.873 31.983 1.00 88.00 88 CYS A N 1
ATOM 621 C CA . CYS A 1 88 ? -17.439 1.986 32.908 1.00 88.00 88 CYS A CA 1
ATOM 622 C C . CYS A 1 88 ? -16.170 2.784 32.613 1.00 88.00 88 CYS A C 1
ATOM 624 O O . CYS A 1 88 ? -15.944 3.842 33.213 1.00 88.00 88 CYS A O 1
ATOM 626 N N . GLU A 1 89 ? -15.329 2.292 31.709 1.00 87.62 89 GLU A N 1
ATOM 627 C CA . GLU A 1 89 ? -14.064 2.918 31.398 1.00 87.62 89 GLU A CA 1
ATOM 628 C C . GLU A 1 89 ? -14.144 3.773 30.133 1.00 87.62 89 GLU A C 1
ATOM 630 O O . GLU A 1 89 ? -14.753 3.385 29.135 1.00 87.62 89 GLU A O 1
ATOM 635 N N . PRO A 1 90 ? -13.505 4.957 30.136 1.00 79.94 90 PRO A N 1
ATOM 636 C CA . PRO A 1 90 ? -13.266 5.678 28.901 1.00 79.94 90 PRO A CA 1
ATOM 637 C C . PRO A 1 90 ? -12.306 4.851 28.042 1.00 79.94 90 PRO A C 1
ATOM 639 O O . PRO A 1 90 ? -11.127 4.727 28.371 1.00 79.94 90 PRO A O 1
ATOM 642 N N . SER A 1 91 ? -12.823 4.298 26.954 1.00 80.06 91 SER A N 1
ATOM 643 C CA . SER A 1 91 ? -12.086 3.442 26.034 1.00 80.06 91 SER A CA 1
ATOM 644 C C . SER A 1 91 ? -12.034 4.048 24.636 1.00 80.06 91 SER A C 1
ATOM 646 O O . SER A 1 91 ? -12.973 4.714 24.191 1.00 80.06 91 SER A O 1
ATOM 648 N N . ASP A 1 92 ? -10.900 3.837 23.971 1.00 89.56 92 ASP A N 1
ATOM 649 C CA . ASP A 1 92 ? -10.809 3.951 22.522 1.00 89.56 92 ASP A CA 1
ATOM 650 C C . ASP A 1 92 ? -11.429 2.672 21.927 1.00 89.56 92 ASP A C 1
ATOM 652 O O . ASP A 1 92 ? -11.220 1.580 22.456 1.00 89.56 92 ASP A O 1
ATOM 656 N N . ASP A 1 93 ? -12.280 2.852 20.920 1.00 89.75 93 ASP A N 1
ATOM 657 C CA . ASP A 1 93 ? -13.006 1.802 20.193 1.00 89.75 93 ASP A CA 1
ATOM 658 C C . ASP A 1 93 ? -13.041 2.242 18.726 1.00 89.75 93 ASP A C 1
ATOM 660 O O . ASP A 1 93 ? -13.910 3.014 18.289 1.00 89.75 93 ASP A O 1
ATOM 664 N N . CYS A 1 94 ? -12.001 1.874 17.985 1.00 91.25 94 CYS A N 1
ATOM 665 C CA . CYS A 1 94 ? -11.800 2.369 16.628 1.00 91.25 94 CYS A CA 1
ATOM 666 C C . CYS A 1 94 ? -12.775 1.727 15.623 1.00 91.25 94 CYS A C 1
ATOM 668 O O . CYS A 1 94 ? -13.142 2.366 14.627 1.00 91.25 94 CYS A O 1
ATOM 670 N N . ASN A 1 95 ? -13.216 0.493 15.893 1.00 87.31 95 ASN A N 1
ATOM 671 C CA . ASN A 1 95 ? -14.072 -0.313 15.022 1.00 87.31 95 ASN A CA 1
ATOM 672 C C . ASN A 1 95 ? -15.577 -0.156 15.357 1.00 87.31 95 ASN A C 1
ATOM 674 O O . ASN A 1 95 ? -16.442 -0.508 14.546 1.00 87.31 95 ASN A O 1
ATOM 678 N N . GLY A 1 96 ? -15.906 0.442 16.506 1.00 88.12 96 GLY A N 1
ATOM 679 C CA . GLY A 1 96 ? -17.265 0.653 16.997 1.00 88.12 96 GLY A CA 1
ATOM 680 C C . GLY A 1 96 ? -17.944 -0.623 17.504 1.00 88.12 96 GLY A C 1
ATOM 681 O O . GLY A 1 96 ? -19.177 -0.718 17.426 1.00 88.12 96 GLY A O 1
ATOM 682 N N . SER A 1 97 ? -17.177 -1.620 17.947 1.00 87.81 97 SER A N 1
ATOM 683 C CA . SER A 1 97 ? -17.675 -2.916 18.420 1.00 87.81 97 SER A CA 1
ATOM 684 C C . SER A 1 97 ? -18.343 -2.816 19.795 1.00 87.81 97 SER A C 1
ATOM 686 O O . SER A 1 97 ? -19.175 -3.663 20.142 1.00 87.81 97 SER A O 1
ATOM 688 N N . GLY A 1 98 ? -18.026 -1.768 20.563 1.00 82.94 98 GLY A N 1
ATOM 689 C CA . GLY A 1 98 ? -18.360 -1.640 21.979 1.00 82.94 98 GLY A CA 1
ATOM 690 C C . GLY A 1 98 ? -17.420 -2.419 22.902 1.00 82.94 98 GLY A C 1
ATOM 691 O O . GLY A 1 98 ? -17.681 -2.479 24.104 1.00 82.94 98 GLY A O 1
ATOM 692 N N . ILE A 1 99 ? -16.363 -3.023 22.358 1.00 85.25 99 ILE A N 1
ATOM 693 C CA . ILE A 1 99 ? -15.246 -3.603 23.098 1.00 85.25 99 ILE A CA 1
ATOM 694 C C . ILE A 1 99 ? -14.093 -2.587 23.025 1.00 85.25 99 ILE A C 1
ATOM 696 O O . ILE A 1 99 ? -13.814 -2.070 21.951 1.00 85.25 99 ILE A O 1
ATOM 700 N N . PRO A 1 100 ? -13.434 -2.247 24.145 1.00 89.94 100 PRO A N 1
ATOM 701 C CA . PRO A 1 100 ? -12.262 -1.378 24.104 1.00 89.94 100 PRO A CA 1
ATOM 702 C C . PRO A 1 100 ? -11.134 -1.966 23.249 1.00 89.94 100 PRO A C 1
ATOM 704 O O . PRO A 1 100 ? -10.823 -3.146 23.409 1.00 89.94 100 PRO A O 1
ATOM 707 N N . ASP A 1 101 ? -10.416 -1.131 22.495 1.00 90.88 101 ASP A N 1
ATOM 708 C CA . ASP A 1 101 ? -9.263 -1.522 21.664 1.00 90.88 101 ASP A CA 1
ATOM 709 C C . ASP A 1 101 ? -8.252 -2.385 22.453 1.00 90.88 101 ASP A C 1
ATOM 711 O O . ASP A 1 101 ? -7.770 -3.418 21.990 1.00 90.88 101 ASP A O 1
ATOM 715 N N . ARG A 1 102 ? -7.984 -2.025 23.718 1.00 89.69 102 ARG A N 1
ATOM 716 C CA . ARG A 1 102 ? -7.090 -2.772 24.632 1.00 89.69 102 ARG A CA 1
ATOM 717 C C . ARG A 1 102 ? -7.508 -4.233 24.875 1.00 89.69 102 ARG A C 1
ATOM 719 O O . ARG A 1 102 ? -6.682 -5.042 25.291 1.00 89.69 102 ARG A O 1
ATOM 726 N N . CYS A 1 103 ? -8.784 -4.549 24.677 1.00 89.75 103 CYS A N 1
ATOM 727 C CA . CYS A 1 103 ? -9.368 -5.874 24.848 1.00 89.75 103 CYS A CA 1
ATOM 728 C C . CYS A 1 103 ? -9.406 -6.662 23.527 1.00 89.75 103 CYS A C 1
ATOM 730 O O . CYS A 1 103 ? -9.740 -7.846 23.542 1.00 89.75 103 CYS A O 1
ATOM 732 N N . GLU A 1 104 ? -9.051 -6.031 22.404 1.00 91.81 104 GLU A N 1
ATOM 733 C CA . GLU A 1 104 ? -9.060 -6.621 21.060 1.00 91.81 104 GLU A CA 1
ATOM 734 C C . GLU A 1 104 ? -7.647 -6.956 20.549 1.00 91.81 104 GLU A C 1
ATOM 736 O O . GLU A 1 104 ? -7.486 -7.362 19.406 1.00 91.81 104 GLU A O 1
ATOM 741 N N . LEU A 1 105 ? -6.621 -6.856 21.403 1.00 88.94 105 LEU A N 1
ATOM 742 C CA . LEU A 1 105 ? -5.213 -7.042 21.021 1.00 88.94 105 LEU A CA 1
ATOM 743 C C . LEU A 1 105 ? -4.805 -8.508 20.783 1.00 88.94 105 LEU A C 1
ATOM 745 O O . LEU A 1 105 ? -3.815 -8.779 20.104 1.00 88.94 105 LEU A O 1
ATOM 749 N N . GLU A 1 106 ? -5.501 -9.489 21.369 1.00 86.50 106 GLU A N 1
ATOM 750 C CA . GLU A 1 106 ? -5.085 -10.896 21.264 1.00 86.50 106 GLU A CA 1
ATOM 751 C C . GLU A 1 106 ? -5.278 -11.427 19.835 1.00 86.50 106 GLU A C 1
ATOM 753 O O . GLU A 1 106 ? -6.387 -11.755 19.422 1.00 86.50 106 GLU A O 1
ATOM 758 N N . GLY A 1 107 ? -4.169 -11.562 19.103 1.00 83.25 107 GLY A N 1
ATOM 759 C CA . GLY A 1 107 ? -4.169 -12.030 17.716 1.00 83.25 107 GLY A CA 1
ATOM 760 C C . GLY A 1 107 ? -4.445 -10.942 16.676 1.00 83.25 107 GLY A C 1
ATOM 761 O O . GLY A 1 107 ? -4.430 -11.274 15.499 1.00 83.25 107 GLY A O 1
ATOM 762 N N . ASN A 1 108 ? -4.637 -9.690 17.105 1.00 87.12 108 ASN A N 1
ATOM 763 C CA . ASN A 1 108 ? -4.846 -8.528 16.236 1.00 87.12 108 ASN A CA 1
ATOM 764 C C . ASN A 1 108 ? -3.885 -7.375 16.597 1.00 87.12 108 ASN A C 1
ATOM 766 O O . ASN A 1 108 ? -4.276 -6.221 16.528 1.00 87.12 108 ASN A O 1
ATOM 770 N N . ASP A 1 109 ? -2.682 -7.664 17.095 1.00 90.00 109 ASP A N 1
ATOM 771 C CA . ASP A 1 109 ? -1.618 -6.669 17.328 1.00 90.00 109 ASP A CA 1
ATOM 772 C C . ASP A 1 109 ? -0.294 -7.307 16.903 1.00 90.00 109 ASP A C 1
ATOM 774 O O . ASP A 1 109 ? 0.480 -7.828 17.719 1.00 90.00 109 ASP A O 1
ATOM 778 N N . CYS A 1 110 ? -0.079 -7.382 15.591 1.00 87.25 110 CYS A N 1
ATOM 779 C CA . CYS A 1 110 ? 1.055 -8.109 15.025 1.00 87.25 110 CYS A CA 1
ATOM 780 C C . CYS A 1 110 ? 2.401 -7.468 15.422 1.00 87.25 110 CYS A C 1
ATOM 782 O O . CYS A 1 110 ? 3.416 -8.155 15.581 1.00 87.25 110 CYS A O 1
ATOM 784 N N . ASN A 1 111 ? 2.410 -6.140 15.585 1.00 85.56 111 ASN A N 1
ATOM 785 C CA . ASN A 1 111 ? 3.610 -5.336 15.796 1.00 85.56 111 ASN A CA 1
ATOM 786 C C . ASN A 1 111 ? 3.880 -5.083 17.298 1.00 85.56 111 ASN A C 1
ATOM 788 O O . ASN A 1 111 ? 4.971 -4.630 17.671 1.00 85.56 111 ASN A O 1
ATOM 792 N N . GLY A 1 112 ? 2.930 -5.437 18.169 1.00 88.56 112 GLY A N 1
ATOM 793 C CA . GLY A 1 112 ? 3.019 -5.352 19.622 1.00 88.56 112 GLY A CA 1
ATOM 794 C C . GLY A 1 112 ? 2.967 -3.924 20.162 1.00 88.56 112 GLY A C 1
ATOM 795 O O . GLY A 1 112 ? 3.555 -3.660 21.221 1.00 88.56 112 GLY A O 1
ATOM 796 N N . ASN A 1 113 ? 2.354 -2.983 19.440 1.00 89.31 113 ASN A N 1
ATOM 797 C CA . ASN A 1 113 ? 2.309 -1.570 19.819 1.00 89.31 113 ASN A CA 1
ATOM 798 C C . ASN A 1 113 ? 1.105 -1.209 20.711 1.00 89.31 113 ASN A C 1
ATOM 800 O O . ASN A 1 113 ? 1.016 -0.060 21.157 1.00 89.31 113 ASN A O 1
ATOM 804 N N . SER A 1 114 ? 0.262 -2.191 21.058 1.00 89.44 114 SER A N 1
ATOM 805 C CA . SER A 1 114 ? -0.956 -2.034 21.867 1.00 89.44 114 SER A CA 1
ATOM 806 C C . SER A 1 114 ? -2.081 -1.246 21.189 1.00 89.44 114 SER A C 1
ATOM 808 O O . SER A 1 114 ? -2.932 -0.684 21.882 1.00 89.44 114 SER A O 1
ATOM 810 N N . ILE A 1 115 ? -2.087 -1.207 19.861 1.00 89.25 115 ILE A N 1
ATOM 811 C CA . ILE A 1 115 ? -3.176 -0.720 19.019 1.00 89.25 115 ILE A CA 1
ATOM 812 C C . ILE A 1 115 ? -3.628 -1.916 18.167 1.00 89.25 115 ILE A C 1
ATOM 814 O O . ILE A 1 115 ? -2.773 -2.592 17.604 1.00 89.25 115 ILE A O 1
ATOM 818 N N . PRO A 1 116 ? -4.936 -2.217 18.081 1.00 91.50 116 PRO A N 1
ATOM 819 C CA . PRO A 1 116 ? -5.408 -3.266 17.189 1.00 91.50 116 PRO A CA 1
ATOM 820 C C . PRO A 1 116 ? -5.053 -2.970 15.727 1.00 91.50 116 PRO A C 1
ATOM 822 O O . PRO A 1 116 ? -5.218 -1.837 15.272 1.00 91.50 116 PRO A O 1
ATOM 825 N N . ASP A 1 117 ? -4.658 -3.996 14.977 1.00 90.19 117 ASP A N 1
ATOM 826 C CA . ASP A 1 117 ? -4.247 -3.933 13.571 1.00 90.19 117 ASP A CA 1
ATOM 827 C C . ASP A 1 117 ? -5.296 -3.190 12.713 1.00 90.19 117 ASP A C 1
ATOM 829 O O . ASP A 1 117 ? -4.970 -2.343 11.881 1.00 90.19 117 ASP A O 1
ATOM 833 N N . GLU A 1 118 ? -6.589 -3.416 12.968 1.00 90.12 118 GLU A N 1
ATOM 834 C CA . GLU A 1 118 ? -7.686 -2.747 12.254 1.00 90.12 118 GLU A CA 1
ATOM 835 C C . GLU A 1 118 ? -7.753 -1.222 12.482 1.00 90.12 118 GLU A C 1
ATOM 837 O O . GLU A 1 118 ? -8.259 -0.476 11.637 1.00 90.12 118 GLU A O 1
ATOM 842 N N . CYS A 1 119 ? -7.221 -0.739 13.606 1.00 91.06 119 CYS A N 1
ATOM 843 C CA . CYS A 1 119 ? -7.109 0.684 13.909 1.00 91.06 119 CYS A CA 1
ATOM 844 C C . CYS A 1 119 ? -5.916 1.329 13.188 1.00 91.06 119 CYS A C 1
ATOM 846 O O . CYS A 1 119 ? -5.819 2.560 13.132 1.00 91.06 119 CYS A O 1
ATOM 848 N N . GLU A 1 120 ? -5.016 0.517 12.629 1.00 91.50 120 GLU A N 1
ATOM 849 C CA . GLU A 1 120 ? -3.783 0.948 11.972 1.00 91.50 120 GLU A CA 1
ATOM 850 C C . GLU A 1 120 ? -3.866 0.936 10.444 1.00 91.50 120 GLU A C 1
ATOM 852 O O . GLU A 1 120 ? -2.979 1.487 9.795 1.00 91.50 120 GLU A O 1
ATOM 857 N N . LEU A 1 121 ? -4.948 0.403 9.865 1.00 88.06 121 LEU A N 1
ATOM 858 C CA . LEU A 1 121 ? -5.121 0.248 8.411 1.00 88.06 121 LEU A CA 1
ATOM 859 C C . LEU A 1 121 ? -5.045 1.572 7.649 1.00 88.06 121 LEU A C 1
ATOM 861 O O . LEU A 1 121 ? -4.622 1.646 6.497 1.00 88.06 121 LEU A O 1
ATOM 865 N N . LYS A 1 122 ? -5.478 2.666 8.278 1.00 84.12 122 LYS A N 1
ATOM 866 C CA . LYS A 1 122 ? -5.502 3.957 7.602 1.00 84.12 122 LYS A CA 1
ATOM 867 C C . LYS A 1 122 ? -4.076 4.445 7.343 1.00 84.12 122 LYS A C 1
ATOM 869 O O . LYS A 1 122 ? -3.371 4.811 8.276 1.00 84.12 122 LYS A O 1
ATOM 874 N N . ASP A 1 123 ? -3.738 4.560 6.061 1.00 80.25 123 ASP A N 1
ATOM 875 C CA . ASP A 1 123 ? -2.420 4.960 5.552 1.00 80.25 123 ASP A CA 1
ATOM 876 C C . ASP A 1 123 ? -1.306 3.905 5.771 1.00 80.25 123 ASP A C 1
ATOM 878 O O . ASP A 1 123 ? -0.159 4.194 5.438 1.00 80.25 123 ASP A O 1
ATOM 882 N N . ASN A 1 124 ? -1.640 2.703 6.272 1.00 86.12 124 ASN A N 1
ATOM 883 C CA . ASN A 1 124 ? -0.722 1.560 6.411 1.00 86.12 124 ASN A CA 1
ATOM 884 C C . ASN A 1 124 ? -1.350 0.234 5.929 1.00 86.12 124 ASN A C 1
ATOM 886 O O . ASN A 1 124 ? -1.018 -0.804 6.478 1.00 86.12 124 ASN A O 1
ATOM 890 N N . ASP A 1 125 ? -2.303 0.261 5.000 1.00 87.88 125 ASP A N 1
ATOM 891 C CA . ASP A 1 125 ? -2.823 -0.922 4.292 1.00 87.88 125 ASP A CA 1
ATOM 892 C C . ASP A 1 125 ? -2.890 -0.544 2.812 1.00 87.88 125 ASP A C 1
ATOM 894 O O . ASP A 1 125 ? -3.883 -0.016 2.309 1.00 87.88 125 ASP A O 1
ATOM 898 N N . CYS A 1 126 ? -1.755 -0.663 2.137 1.00 85.94 126 CYS A N 1
ATOM 899 C CA . CYS A 1 126 ? -1.574 -0.187 0.770 1.00 85.94 126 CYS A CA 1
ATOM 900 C C . CYS A 1 126 ? -2.444 -0.945 -0.253 1.00 85.94 126 CYS A C 1
ATOM 902 O O . CYS A 1 126 ? -2.741 -0.415 -1.326 1.00 85.94 126 CYS A O 1
ATOM 904 N N . ASN A 1 127 ? -2.792 -2.199 0.056 1.00 81.06 127 ASN A N 1
ATOM 905 C CA . ASN A 1 127 ? -3.379 -3.170 -0.861 1.00 81.06 127 ASN A CA 1
ATOM 906 C C . ASN A 1 127 ? -4.823 -3.518 -0.463 1.00 81.06 127 ASN A C 1
ATOM 908 O O . ASN A 1 127 ? -5.456 -4.366 -1.102 1.00 81.06 127 ASN A O 1
ATOM 912 N N . ASP A 1 128 ? -5.350 -2.806 0.539 1.00 86.19 128 ASP A N 1
ATOM 913 C CA . ASP A 1 128 ? -6.701 -2.897 1.081 1.00 86.19 128 ASP A CA 1
ATOM 914 C C . ASP A 1 128 ? -7.088 -4.338 1.483 1.00 86.19 128 ASP A C 1
ATOM 916 O O . ASP A 1 128 ? -8.250 -4.750 1.327 1.00 86.19 128 ASP A O 1
ATOM 920 N N . ASN A 1 129 ? -6.132 -5.147 1.960 1.00 81.75 129 ASN A N 1
ATOM 921 C CA . ASN A 1 129 ? -6.387 -6.541 2.342 1.00 81.75 129 ASN A CA 1
ATOM 922 C C . ASN A 1 129 ? -6.861 -6.695 3.801 1.00 81.75 129 ASN A C 1
ATOM 924 O O . ASN A 1 129 ? -7.286 -7.790 4.190 1.00 81.75 129 ASN A O 1
ATOM 928 N N . GLY A 1 130 ? -6.872 -5.605 4.575 1.00 85.31 130 GLY A N 1
ATOM 929 C CA . GLY A 1 130 ? -7.266 -5.583 5.981 1.00 85.31 130 GLY A CA 1
ATOM 930 C C . GLY A 1 130 ? -6.169 -6.037 6.944 1.00 85.31 130 GLY A C 1
ATOM 931 O O . GLY A 1 130 ? -6.473 -6.297 8.108 1.00 85.31 130 GLY A O 1
ATOM 932 N N . ILE A 1 131 ? -4.930 -6.147 6.473 1.00 84.31 131 ILE A N 1
ATOM 933 C CA . ILE A 1 131 ? -3.727 -6.454 7.242 1.00 84.31 131 ILE A CA 1
ATOM 934 C C . ILE A 1 131 ? -2.805 -5.237 7.100 1.00 84.31 131 ILE A C 1
ATOM 936 O O . ILE A 1 131 ? -2.493 -4.846 5.978 1.00 84.31 131 ILE A O 1
ATOM 940 N N . PRO A 1 132 ? -2.355 -4.609 8.201 1.00 87.25 132 PRO A N 1
ATOM 941 C CA . PRO A 1 132 ? -1.407 -3.510 8.096 1.00 87.25 132 PRO A CA 1
ATOM 942 C C . PRO A 1 132 ? -0.130 -3.941 7.365 1.00 87.25 132 PRO A C 1
ATOM 944 O O . PRO A 1 132 ? 0.353 -5.047 7.587 1.00 87.25 132 PRO A O 1
ATOM 947 N N . ASP A 1 133 ? 0.489 -3.052 6.591 1.00 83.56 133 ASP A N 1
ATOM 948 C CA . ASP A 1 133 ? 1.677 -3.329 5.777 1.00 83.56 133 ASP A CA 1
ATOM 949 C C . ASP A 1 133 ? 2.800 -3.972 6.612 1.00 83.56 133 ASP A C 1
ATOM 951 O O . ASP A 1 133 ? 3.470 -4.900 6.179 1.00 83.56 133 ASP A O 1
ATOM 955 N N . GLN A 1 134 ? 2.981 -3.539 7.865 1.00 81.56 134 GLN A N 1
ATOM 956 C CA . GLN A 1 134 ? 3.987 -4.101 8.786 1.00 81.56 134 GLN A CA 1
ATOM 957 C C . GLN A 1 134 ? 3.689 -5.543 9.231 1.00 81.56 134 GLN A C 1
ATOM 959 O O . GLN A 1 134 ? 4.591 -6.240 9.696 1.00 81.56 134 GLN A O 1
ATOM 964 N N . CYS A 1 135 ? 2.432 -5.962 9.118 1.00 81.38 135 CYS A N 1
ATOM 965 C CA . CYS A 1 135 ? 1.933 -7.309 9.367 1.00 81.38 135 CYS A CA 1
ATOM 966 C C . CYS A 1 135 ? 1.868 -8.152 8.081 1.00 81.38 135 CYS A C 1
ATOM 968 O O . CYS A 1 135 ? 1.706 -9.368 8.167 1.00 81.38 135 CYS A O 1
ATOM 970 N N . ASP A 1 136 ? 2.004 -7.519 6.911 1.00 80.12 136 ASP A N 1
ATOM 971 C CA . ASP A 1 136 ? 1.838 -8.115 5.578 1.00 80.12 136 ASP A CA 1
ATOM 972 C C . ASP A 1 136 ? 3.183 -8.380 4.856 1.00 80.12 136 ASP A C 1
ATOM 974 O O . ASP A 1 136 ? 3.210 -8.800 3.704 1.00 80.12 136 ASP A O 1
ATOM 978 N N . VAL A 1 137 ? 4.319 -8.156 5.536 1.00 69.44 137 VAL A N 1
ATOM 979 C CA . VAL A 1 137 ? 5.682 -8.287 4.965 1.00 69.44 137 VAL A CA 1
ATOM 980 C C . VAL A 1 137 ? 6.402 -9.603 5.263 1.00 69.44 137 VAL A C 1
ATOM 982 O O . VAL A 1 137 ? 7.356 -9.937 4.586 1.00 69.44 137 VAL A O 1
ATOM 985 N N . ASP A 1 138 ? 6.025 -10.398 6.268 1.00 57.22 138 ASP A N 1
ATOM 986 C CA . ASP A 1 138 ? 6.791 -11.622 6.560 1.00 57.22 138 ASP A CA 1
ATOM 987 C C . ASP A 1 138 ? 6.077 -12.579 7.524 1.00 57.22 138 ASP A C 1
ATOM 989 O O . ASP A 1 138 ? 5.393 -12.145 8.452 1.00 57.22 138 ASP A O 1
ATOM 993 N N . ASP A 1 139 ? 6.367 -13.879 7.333 1.00 51.22 139 ASP A N 1
ATOM 994 C CA . ASP A 1 139 ? 6.112 -15.141 8.080 1.00 51.22 139 ASP A CA 1
ATOM 995 C C . ASP A 1 139 ? 6.344 -15.083 9.619 1.00 51.22 139 ASP A C 1
ATOM 997 O O . ASP A 1 139 ? 6.920 -15.981 10.241 1.00 51.22 139 ASP A O 1
ATOM 1001 N N . SER A 1 140 ? 5.933 -13.999 10.274 1.00 43.88 140 SER A N 1
ATOM 1002 C CA . SER A 1 140 ? 6.266 -13.653 11.658 1.00 43.88 140 SER A CA 1
ATOM 1003 C C . SER A 1 140 ? 5.242 -14.134 12.692 1.00 43.88 140 SER A C 1
ATOM 1005 O O . SER A 1 140 ? 5.486 -13.999 13.894 1.00 43.88 140 SER A O 1
ATOM 1007 N N . GLY A 1 141 ? 4.190 -14.844 12.269 1.00 44.97 141 GLY A N 1
ATOM 1008 C CA . GLY A 1 141 ? 3.409 -15.696 13.173 1.00 44.97 141 GLY A CA 1
ATOM 1009 C C . GLY A 1 141 ? 1.896 -15.517 13.170 1.00 44.97 141 GLY A C 1
ATOM 1010 O O . GLY A 1 141 ? 1.260 -16.079 14.064 1.00 44.97 141 GLY A O 1
ATOM 1011 N N . ASP A 1 142 ? 1.312 -14.824 12.193 1.00 43.16 142 ASP A N 1
ATOM 1012 C CA . ASP A 1 142 ? -0.132 -14.894 11.967 1.00 43.16 142 ASP A CA 1
ATOM 1013 C C . ASP A 1 142 ? -0.500 -16.186 11.196 1.00 43.16 142 ASP A C 1
ATOM 1015 O O . ASP A 1 142 ? -0.010 -16.415 10.090 1.00 43.16 142 ASP A O 1
ATOM 1019 N N . PRO A 1 143 ? -1.346 -17.081 11.746 1.00 43.94 143 PRO A N 1
ATOM 1020 C CA . PRO A 1 143 ? -1.878 -18.227 11.007 1.00 43.94 143 PRO A CA 1
ATOM 1021 C C . PRO A 1 143 ? -2.865 -17.858 9.876 1.00 43.94 143 PRO A C 1
ATOM 1023 O O . PRO A 1 143 ? -3.330 -18.778 9.189 1.00 43.94 143 PRO A O 1
ATOM 1026 N N . GLY A 1 144 ? -3.223 -16.577 9.711 1.00 42.03 144 GLY A N 1
ATOM 1027 C CA . GLY A 1 144 ? -4.118 -16.043 8.678 1.00 42.03 144 GLY A CA 1
ATOM 1028 C C . GLY A 1 144 ? -3.430 -15.522 7.409 1.00 42.03 144 GLY A C 1
ATOM 1029 O O . GLY A 1 144 ? -3.974 -15.728 6.319 1.00 42.03 144 GLY A O 1
ATOM 1030 N N . ALA A 1 145 ? -2.240 -14.927 7.524 1.00 44.25 145 ALA A N 1
ATOM 1031 C CA . ALA A 1 145 ? -1.459 -14.435 6.394 1.00 44.25 145 ALA A CA 1
ATOM 1032 C C . ALA A 1 145 ? -1.017 -15.598 5.487 1.00 44.25 145 ALA A C 1
ATOM 1034 O O . ALA A 1 145 ? -0.307 -16.529 5.883 1.00 44.25 145 ALA A O 1
ATOM 1035 N N . GLN A 1 146 ? -1.496 -15.593 4.241 1.00 43.97 146 GLN A N 1
ATOM 1036 C CA . GLN A 1 146 ? -0.964 -16.489 3.219 1.00 43.97 146 GLN A CA 1
ATOM 1037 C C . GLN A 1 146 ? 0.534 -16.184 3.059 1.00 43.97 146 GLN A C 1
ATOM 1039 O O . GLN A 1 146 ? 0.888 -15.015 3.054 1.00 43.97 146 GLN A O 1
ATOM 1044 N N . PRO A 1 147 ? 1.411 -17.191 2.886 1.00 42.78 147 PRO A N 1
ATOM 1045 C CA . PRO A 1 147 ? 2.805 -16.941 2.549 1.00 42.78 147 PRO A CA 1
ATOM 1046 C C . PRO A 1 147 ? 2.863 -16.364 1.131 1.00 42.78 147 PRO A C 1
ATOM 1048 O O . PRO A 1 147 ? 2.981 -17.108 0.153 1.00 42.78 147 PRO A O 1
ATOM 1051 N N . THR A 1 148 ? 2.711 -15.054 1.009 1.00 49.34 148 THR A N 1
ATOM 1052 C CA . THR A 1 148 ? 3.206 -14.281 -0.121 1.00 49.34 148 THR A CA 1
ATOM 1053 C C . THR A 1 148 ? 4.714 -14.274 0.070 1.00 49.34 148 THR A C 1
ATOM 1055 O O . THR A 1 148 ? 5.255 -13.703 1.007 1.00 49.34 148 THR A O 1
ATOM 1058 N N . ALA A 1 149 ? 5.410 -15.101 -0.707 1.00 53.44 149 ALA A N 1
ATOM 1059 C CA . ALA A 1 149 ? 6.856 -15.009 -0.742 1.00 53.44 149 ALA A CA 1
ATOM 1060 C C . ALA A 1 149 ? 7.165 -13.645 -1.353 1.00 53.44 149 ALA A C 1
ATOM 1062 O O . ALA A 1 149 ? 6.926 -13.515 -2.550 1.00 53.44 149 ALA A O 1
ATOM 1063 N N . GLU A 1 150 ? 7.642 -12.688 -0.547 1.00 59.84 150 GLU A N 1
ATOM 1064 C CA . GLU A 1 150 ? 8.030 -11.370 -1.049 1.00 59.84 150 GLU A CA 1
ATOM 1065 C C . GLU A 1 150 ? 8.925 -11.565 -2.281 1.00 59.84 150 GLU A C 1
ATOM 1067 O O . GLU A 1 150 ? 9.972 -12.231 -2.219 1.00 59.84 150 GLU A O 1
ATOM 1072 N N . CYS A 1 151 ? 8.490 -11.030 -3.420 1.00 66.06 151 CYS A N 1
ATOM 1073 C CA . CYS A 1 151 ? 9.283 -11.033 -4.645 1.00 66.06 151 CYS A CA 1
ATOM 1074 C C . CYS A 1 151 ? 10.545 -10.174 -4.445 1.00 66.06 151 CYS A C 1
ATOM 1076 O O . CYS A 1 151 ? 11.593 -10.463 -5.032 1.00 66.06 151 CYS A O 1
ATOM 1078 N N . LEU A 1 152 ? 10.480 -9.191 -3.535 1.00 67.81 152 LEU A N 1
ATOM 1079 C CA . LEU A 1 152 ? 11.585 -8.339 -3.106 1.00 67.81 152 LEU A CA 1
ATOM 1080 C C . LEU A 1 152 ? 11.661 -8.263 -1.575 1.00 67.81 152 LEU A C 1
ATOM 1082 O O . LEU A 1 152 ? 10.702 -7.838 -0.956 1.00 67.81 152 LEU A O 1
ATOM 1086 N N . PRO A 1 153 ? 12.818 -8.539 -0.941 1.00 65.75 153 PRO A N 1
ATOM 1087 C CA . PRO A 1 153 ? 13.001 -8.337 0.497 1.00 65.75 153 PRO A CA 1
ATOM 1088 C C . PRO A 1 153 ? 13.240 -6.850 0.819 1.00 65.75 153 PRO A C 1
ATOM 1090 O O . PRO A 1 153 ? 14.306 -6.470 1.327 1.00 65.75 153 PRO A O 1
ATOM 1093 N N . ASN A 1 154 ? 12.304 -5.985 0.429 1.00 70.62 154 ASN A N 1
ATOM 1094 C CA . ASN A 1 154 ? 12.348 -4.534 0.629 1.00 70.62 154 ASN A CA 1
ATOM 1095 C C . ASN A 1 154 ? 11.570 -4.097 1.891 1.00 70.62 154 ASN A C 1
ATOM 1097 O O . ASN A 1 154 ? 11.719 -2.945 2.310 1.00 70.62 154 ASN A O 1
ATOM 1101 N N . GLY A 1 155 ? 10.840 -5.017 2.539 1.00 70.44 155 GLY A N 1
ATOM 1102 C CA . GLY A 1 155 ? 10.006 -4.736 3.708 1.00 70.44 155 GLY A CA 1
ATOM 1103 C C . GLY A 1 155 ? 8.760 -3.921 3.364 1.00 70.44 155 GLY A C 1
ATOM 1104 O O . GLY A 1 155 ? 8.307 -3.127 4.192 1.00 70.44 155 GLY A O 1
ATOM 1105 N N . ILE A 1 156 ? 8.276 -4.069 2.134 1.00 75.56 156 ILE A N 1
ATOM 1106 C CA . ILE A 1 156 ? 7.028 -3.534 1.607 1.00 75.56 156 ILE A CA 1
ATOM 1107 C C . ILE A 1 156 ? 6.259 -4.742 1.042 1.00 75.56 156 ILE A C 1
ATOM 1109 O O . ILE A 1 156 ? 6.843 -5.508 0.281 1.00 75.56 156 ILE A O 1
ATOM 1113 N N . PRO A 1 157 ? 4.975 -4.939 1.388 1.00 78.25 157 PRO A N 1
ATOM 1114 C CA . PRO A 1 157 ? 4.195 -6.034 0.818 1.00 78.25 157 PRO A CA 1
ATOM 1115 C C . PRO A 1 157 ? 4.161 -5.969 -0.716 1.00 78.25 157 PRO A C 1
ATOM 1117 O O . PRO A 1 157 ? 3.962 -4.891 -1.275 1.00 78.25 157 PRO A O 1
ATOM 1120 N N . ASP A 1 158 ? 4.236 -7.117 -1.403 1.00 74.75 158 ASP A N 1
ATOM 1121 C CA . ASP A 1 158 ? 4.204 -7.190 -2.882 1.00 74.75 158 ASP A CA 1
ATOM 1122 C C . ASP A 1 158 ? 2.986 -6.458 -3.488 1.00 74.75 158 ASP A C 1
ATOM 1124 O O . ASP A 1 158 ? 3.029 -5.943 -4.602 1.00 74.75 158 ASP A O 1
ATOM 1128 N N . GLY A 1 159 ? 1.864 -6.417 -2.757 1.00 77.75 159 GLY A N 1
ATOM 1129 C CA . GLY A 1 159 ? 0.654 -5.705 -3.170 1.00 77.75 159 GLY A CA 1
ATOM 1130 C C . GLY A 1 159 ? 0.759 -4.178 -3.135 1.00 77.75 159 GLY A C 1
ATOM 1131 O O . GLY A 1 159 ? -0.111 -3.515 -3.695 1.00 77.75 159 GLY A O 1
ATOM 1132 N N . CYS A 1 160 ? 1.787 -3.635 -2.485 1.00 83.25 160 CYS A N 1
ATOM 1133 C CA . CYS A 1 160 ? 2.069 -2.204 -2.401 1.00 83.25 160 CYS A CA 1
ATOM 1134 C C . CYS A 1 160 ? 3.089 -1.724 -3.428 1.00 83.25 160 CYS A C 1
ATOM 1136 O O . CYS A 1 160 ? 3.183 -0.515 -3.653 1.00 83.25 160 CYS A O 1
ATOM 1138 N N . ASP A 1 161 ? 3.917 -2.628 -3.950 1.00 85.50 161 ASP A N 1
ATOM 1139 C CA . ASP A 1 161 ? 4.964 -2.270 -4.895 1.00 85.50 161 ASP A CA 1
ATOM 1140 C C . ASP A 1 161 ? 4.289 -1.797 -6.190 1.00 85.50 161 ASP A C 1
ATOM 1142 O O . ASP A 1 161 ? 3.661 -2.582 -6.884 1.00 85.50 161 ASP A O 1
ATOM 1146 N N . ASP A 1 162 ? 4.338 -0.489 -6.453 1.00 87.31 162 ASP A N 1
ATOM 1147 C CA . ASP A 1 162 ? 3.853 0.187 -7.669 1.00 87.31 162 ASP A CA 1
ATOM 1148 C C . ASP A 1 162 ? 4.913 1.219 -8.064 1.00 87.31 162 ASP A C 1
ATOM 1150 O O . ASP A 1 162 ? 4.811 2.432 -7.828 1.00 87.31 162 ASP A O 1
ATOM 1154 N N . CYS A 1 163 ? 6.030 0.715 -8.570 1.00 88.38 163 CYS A N 1
ATOM 1155 C CA . CYS A 1 163 ? 7.217 1.523 -8.820 1.00 88.38 163 CYS A CA 1
ATOM 1156 C C . CYS A 1 163 ? 7.037 2.475 -10.017 1.00 88.38 163 CYS A C 1
ATOM 1158 O O . CYS A 1 163 ? 7.689 3.525 -10.084 1.00 88.38 163 CYS A O 1
ATOM 1160 N N . ASN A 1 164 ? 6.134 2.138 -10.943 1.00 86.56 164 ASN A N 1
ATOM 1161 C CA . ASN A 1 164 ? 5.768 2.962 -12.095 1.00 86.56 164 ASN A CA 1
ATOM 1162 C C . ASN A 1 164 ? 4.626 3.966 -11.767 1.00 86.56 164 ASN A C 1
ATOM 1164 O O . ASN A 1 164 ? 4.340 4.862 -12.572 1.00 86.56 164 ASN A O 1
ATOM 1168 N N . ALA A 1 165 ? 4.043 3.877 -10.563 1.00 90.50 165 ALA A N 1
ATOM 1169 C CA . ALA A 1 165 ? 2.958 4.702 -10.031 1.00 90.50 165 ALA A CA 1
ATOM 1170 C C . ALA A 1 165 ? 1.705 4.736 -10.926 1.00 90.50 165 ALA A C 1
ATOM 1172 O O . ALA A 1 165 ? 1.043 5.782 -11.051 1.00 90.50 165 ALA A O 1
ATOM 1173 N N . ASN A 1 166 ? 1.392 3.625 -11.595 1.00 88.94 166 ASN A N 1
ATOM 1174 C CA . ASN A 1 166 ? 0.249 3.520 -12.501 1.00 88.94 166 ASN A CA 1
ATOM 1175 C C . ASN A 1 166 ? -1.059 3.129 -11.772 1.00 88.94 166 ASN A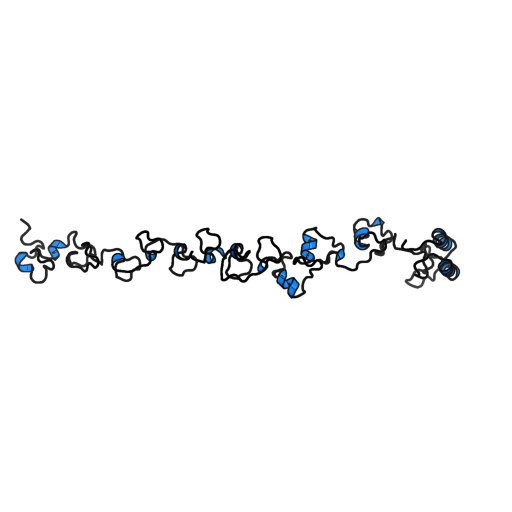 C 1
ATOM 1177 O O . ASN A 1 166 ? -2.141 3.214 -12.370 1.00 88.94 166 ASN A O 1
ATOM 1181 N N . GLY A 1 167 ? -0.978 2.785 -10.480 1.00 88.06 167 GLY A N 1
ATOM 1182 C CA . GLY A 1 167 ? -2.090 2.349 -9.635 1.00 88.06 167 GLY A CA 1
ATOM 1183 C C . GLY A 1 167 ? -2.390 0.848 -9.698 1.00 88.06 167 GLY A C 1
ATOM 1184 O O . GLY A 1 167 ? -3.453 0.429 -9.231 1.00 88.06 167 GLY A O 1
ATOM 1185 N N . VAL A 1 168 ? -1.510 0.057 -10.302 1.00 87.81 168 VAL A N 1
ATOM 1186 C CA . VAL A 1 168 ? -1.514 -1.405 -10.352 1.00 87.81 168 VAL A CA 1
ATOM 1187 C C . VAL A 1 168 ? -0.197 -1.865 -9.743 1.00 87.81 168 VAL A C 1
ATOM 1189 O O . VAL A 1 168 ? 0.851 -1.314 -10.043 1.00 87.81 168 VAL A O 1
ATOM 1192 N N . ALA A 1 169 ? -0.261 -2.856 -8.857 1.00 86.56 169 ALA A N 1
ATOM 1193 C CA . ALA A 1 169 ? 0.947 -3.390 -8.252 1.00 86.56 169 ALA A CA 1
ATOM 1194 C C . ALA A 1 169 ? 1.825 -4.097 -9.300 1.00 86.56 169 ALA A C 1
ATOM 1196 O O . ALA A 1 169 ? 1.310 -4.789 -10.183 1.00 86.56 169 ALA A O 1
ATOM 1197 N N . ASP A 1 170 ? 3.138 -4.009 -9.138 1.00 85.50 170 ASP A N 1
ATOM 1198 C CA . ASP A 1 170 ? 4.170 -4.539 -10.023 1.00 85.50 170 ASP A CA 1
ATOM 1199 C C . ASP A 1 170 ? 3.929 -6.021 -10.354 1.00 85.50 170 ASP A C 1
ATOM 1201 O O . ASP A 1 170 ? 3.970 -6.433 -11.515 1.00 85.50 170 ASP A O 1
ATOM 1205 N N . TYR A 1 171 ? 3.580 -6.840 -9.353 1.00 81.81 171 TYR A N 1
ATOM 1206 C CA . TYR A 1 171 ? 3.311 -8.267 -9.569 1.00 81.81 171 TYR A CA 1
ATOM 1207 C C . TYR A 1 171 ? 2.118 -8.515 -10.514 1.00 81.81 171 TYR A C 1
ATOM 1209 O O . TYR A 1 171 ? 2.116 -9.494 -11.267 1.00 81.81 171 TYR A O 1
ATOM 1217 N N . LEU A 1 172 ? 1.105 -7.637 -10.502 1.00 85.81 172 LEU A N 1
ATOM 1218 C CA . LEU A 1 172 ? -0.045 -7.707 -11.409 1.00 85.81 172 LEU A CA 1
ATOM 1219 C C . LEU A 1 172 ? 0.325 -7.219 -12.807 1.00 85.81 172 LEU A C 1
ATOM 1221 O O . LEU A 1 172 ? -0.148 -7.795 -13.792 1.00 85.81 172 LEU A O 1
ATOM 1225 N N . ASP A 1 173 ? 1.164 -6.191 -12.914 1.00 89.38 173 ASP A N 1
ATOM 1226 C CA . ASP A 1 173 ? 1.668 -5.707 -14.200 1.00 89.38 173 ASP A CA 1
ATOM 1227 C C . ASP A 1 173 ? 2.506 -6.784 -14.905 1.00 89.38 173 ASP A C 1
ATOM 1229 O O . ASP A 1 173 ? 2.296 -7.049 -16.097 1.00 89.38 173 ASP A O 1
ATOM 1233 N N . LEU A 1 174 ? 3.344 -7.504 -14.154 1.00 85.88 174 LEU A N 1
ATOM 1234 C CA . LEU A 1 174 ? 4.120 -8.645 -14.647 1.00 85.88 174 LEU A CA 1
ATOM 1235 C C . LEU A 1 174 ? 3.238 -9.853 -15.011 1.00 85.88 174 LEU A C 1
ATOM 1237 O O . LEU A 1 174 ? 3.416 -10.452 -16.075 1.00 85.88 174 LEU A O 1
ATOM 1241 N N . GLU A 1 175 ? 2.252 -10.223 -14.180 1.00 85.62 175 GLU A N 1
ATOM 1242 C CA . GLU A 1 175 ? 1.358 -11.361 -14.471 1.00 85.62 175 GLU A CA 1
ATOM 1243 C C . GLU A 1 175 ? 0.457 -11.091 -15.688 1.00 85.62 175 GLU A C 1
ATOM 1245 O O . GLU A 1 175 ? 0.184 -11.986 -16.499 1.00 85.62 175 GLU A O 1
ATOM 1250 N N . SER A 1 176 ? -0.013 -9.852 -15.832 1.00 85.88 176 SER A N 1
ATOM 1251 C CA . SER A 1 176 ? -0.880 -9.441 -16.937 1.00 85.88 176 SER A CA 1
ATOM 1252 C C . SER A 1 176 ? -0.124 -9.194 -18.248 1.00 85.88 176 SER A C 1
ATOM 1254 O O . SER A 1 176 ? -0.761 -9.133 -19.309 1.00 85.88 176 SER A O 1
ATOM 1256 N N . GLY A 1 177 ? 1.211 -9.115 -18.194 1.00 81.56 177 GLY A N 1
ATOM 1257 C CA . GLY A 1 177 ? 2.083 -8.797 -19.324 1.00 81.56 177 GLY A CA 1
ATOM 1258 C C . GLY A 1 177 ? 1.961 -7.346 -19.787 1.00 81.56 177 GLY A C 1
ATOM 1259 O O . GLY A 1 177 ? 2.172 -7.073 -20.971 1.00 81.56 177 GLY A O 1
ATOM 1260 N N . PHE A 1 178 ? 1.533 -6.450 -18.892 1.00 83.31 178 PHE A N 1
ATOM 1261 C CA . PHE A 1 178 ? 1.592 -5.005 -19.113 1.00 83.31 178 PHE A CA 1
ATOM 1262 C C . PHE A 1 178 ? 3.032 -4.506 -19.019 1.00 83.31 178 PHE A C 1
ATOM 1264 O O . PHE A 1 178 ? 3.437 -3.733 -19.887 1.00 83.31 178 PHE A O 1
ATOM 1271 N N . ASP A 1 179 ? 3.792 -5.043 -18.064 1.00 89.12 179 ASP A N 1
ATOM 1272 C CA . ASP A 1 179 ? 5.229 -4.828 -17.929 1.00 89.12 179 ASP A CA 1
ATOM 1273 C C . ASP A 1 179 ? 6.017 -6.118 -18.203 1.00 89.12 179 ASP A C 1
ATOM 1275 O O . ASP A 1 179 ? 5.470 -7.225 -18.262 1.00 89.12 179 ASP A O 1
ATOM 1279 N N . SER A 1 180 ? 7.320 -5.957 -18.433 1.00 90.81 180 SER A N 1
ATOM 1280 C CA . SER A 1 180 ? 8.277 -7.047 -18.639 1.00 90.81 180 SER A CA 1
ATOM 1281 C C . SER A 1 180 ? 9.269 -7.098 -17.478 1.00 90.81 180 SER A C 1
ATOM 1283 O O . SER A 1 180 ? 9.546 -6.074 -16.868 1.00 90.81 180 SER A O 1
ATOM 1285 N N . ASP A 1 181 ? 9.767 -8.294 -17.167 1.00 89.62 181 ASP A N 1
ATOM 1286 C CA . ASP A 1 181 ? 10.889 -8.528 -16.250 1.00 89.62 181 ASP A CA 1
ATOM 1287 C C . ASP A 1 181 ? 11.874 -9.447 -16.978 1.00 89.62 181 ASP A C 1
ATOM 1289 O O . ASP A 1 181 ? 11.736 -10.676 -17.025 1.00 89.62 181 ASP A O 1
ATOM 1293 N N . CYS A 1 182 ? 12.833 -8.827 -17.648 1.00 91.50 182 CYS A N 1
ATOM 1294 C CA . CYS A 1 182 ? 13.824 -9.518 -18.457 1.00 91.50 182 CYS A CA 1
ATOM 1295 C C . CYS A 1 182 ? 14.854 -10.281 -17.614 1.00 91.50 182 CYS A C 1
ATOM 1297 O O . CYS A 1 182 ? 15.343 -11.341 -18.028 1.00 91.50 182 CYS A O 1
ATOM 1299 N N . ASN A 1 183 ? 15.215 -9.746 -16.447 1.00 86.56 183 ASN A N 1
ATOM 1300 C CA . ASN A 1 183 ? 16.305 -10.270 -15.626 1.00 86.56 183 ASN A CA 1
ATOM 1301 C C . ASN A 1 183 ? 15.821 -11.297 -14.575 1.00 86.56 183 ASN A C 1
ATOM 1303 O O . ASN A 1 183 ? 16.643 -12.028 -14.006 1.00 86.56 183 ASN A O 1
ATOM 1307 N N . GLY A 1 184 ? 14.505 -11.413 -14.384 1.00 86.62 184 GLY A N 1
ATOM 1308 C CA . GLY A 1 184 ? 13.834 -12.355 -13.496 1.00 86.62 184 GLY A CA 1
ATOM 1309 C C . GLY A 1 184 ? 13.973 -12.012 -12.014 1.00 86.62 184 GLY A C 1
ATOM 1310 O O . GLY A 1 184 ? 13.996 -12.939 -11.195 1.00 86.62 184 GLY A O 1
ATOM 1311 N N . ASN A 1 185 ? 14.163 -10.736 -11.668 1.00 84.00 185 ASN A N 1
ATOM 1312 C CA . ASN A 1 185 ? 14.332 -10.265 -10.291 1.00 84.00 185 ASN A CA 1
ATOM 1313 C C . ASN A 1 185 ? 13.011 -9.847 -9.621 1.00 84.00 185 ASN A C 1
ATOM 1315 O O . ASN A 1 185 ? 13.075 -9.397 -8.478 1.00 84.00 185 ASN A O 1
ATOM 1319 N N . CYS A 1 186 ? 11.867 -10.018 -10.298 1.00 82.50 186 CYS A N 1
ATOM 1320 C CA . CYS A 1 186 ? 10.534 -9.569 -9.886 1.00 82.50 186 CYS A CA 1
ATOM 1321 C C . CYS A 1 186 ? 10.278 -8.054 -9.900 1.00 82.50 186 CYS A C 1
ATOM 1323 O O . CYS A 1 186 ? 9.230 -7.619 -9.429 1.00 82.50 186 CYS A O 1
ATOM 1325 N N . VAL A 1 187 ? 11.197 -7.246 -10.412 1.00 85.81 187 VAL A N 1
ATOM 1326 C CA . VAL A 1 187 ? 11.008 -5.808 -10.605 1.00 85.81 187 VAL A CA 1
ATOM 1327 C C . VAL A 1 187 ? 10.651 -5.582 -12.073 1.00 85.81 187 VAL A C 1
ATOM 1329 O O . VAL A 1 187 ? 11.333 -6.118 -12.945 1.00 85.81 187 VAL A O 1
ATOM 1332 N N . PRO A 1 188 ? 9.617 -4.787 -12.392 1.00 90.62 188 PRO A N 1
ATOM 1333 C CA . PRO A 1 188 ? 9.380 -4.354 -13.760 1.00 90.62 188 PRO A CA 1
ATOM 1334 C C . PRO A 1 188 ? 10.612 -3.670 -14.363 1.00 90.62 188 PRO A C 1
ATOM 1336 O O . PRO A 1 188 ? 11.242 -2.819 -13.730 1.00 90.62 188 PRO A O 1
ATOM 1339 N N . ASP A 1 189 ? 10.901 -3.978 -15.624 1.00 91.75 189 ASP A N 1
ATOM 1340 C CA . ASP A 1 189 ? 12.003 -3.431 -16.420 1.00 91.75 189 ASP A CA 1
ATOM 1341 C C . ASP A 1 189 ? 12.065 -1.890 -16.323 1.00 91.75 189 ASP A C 1
ATOM 1343 O O . ASP A 1 189 ? 13.123 -1.307 -16.070 1.00 91.75 189 ASP A O 1
ATOM 1347 N N . ILE A 1 190 ? 10.911 -1.218 -16.401 1.00 90.44 190 ILE A N 1
ATOM 1348 C CA . ILE A 1 190 ? 10.797 0.245 -16.294 1.00 90.44 190 ILE A CA 1
ATOM 1349 C C . ILE A 1 190 ? 11.300 0.781 -14.948 1.00 90.44 190 ILE A C 1
ATOM 1351 O O . ILE A 1 190 ? 11.824 1.894 -14.856 1.00 90.44 190 ILE A O 1
ATOM 1355 N N . CYS A 1 191 ? 11.174 -0.000 -13.885 1.00 90.12 191 CYS A N 1
ATOM 1356 C CA . CYS A 1 191 ? 11.592 0.381 -12.545 1.00 90.12 191 CYS A CA 1
ATOM 1357 C C . CYS A 1 191 ? 13.065 0.096 -12.300 1.00 90.12 191 CYS A C 1
ATOM 1359 O O . CYS A 1 191 ? 13.756 0.913 -11.683 1.00 90.12 191 CYS A O 1
ATOM 1361 N N . ASP A 1 192 ? 13.572 -0.988 -12.876 1.00 91.25 192 ASP A N 1
ATOM 1362 C CA . ASP A 1 192 ? 15.002 -1.251 -12.968 1.00 91.25 192 ASP A CA 1
ATOM 1363 C C . ASP A 1 192 ? 15.736 -0.116 -13.703 1.00 91.25 192 ASP A C 1
ATOM 1365 O O . ASP A 1 192 ? 16.749 0.392 -13.201 1.00 91.25 192 ASP A O 1
ATOM 1369 N N . VAL A 1 193 ? 15.177 0.366 -14.816 1.00 90.06 193 VAL A N 1
ATOM 1370 C CA . VAL A 1 193 ? 15.671 1.542 -15.553 1.00 90.06 193 VAL A CA 1
ATOM 1371 C C . VAL A 1 193 ? 15.579 2.814 -14.705 1.00 90.06 193 VAL A C 1
ATOM 1373 O O . VAL A 1 193 ? 16.577 3.515 -14.521 1.00 90.06 193 VAL A O 1
ATOM 1376 N N . ASN A 1 194 ? 14.416 3.105 -14.111 1.00 89.31 194 ASN A N 1
ATOM 1377 C CA . ASN A 1 194 ? 14.215 4.312 -13.297 1.00 89.31 194 ASN A CA 1
ATOM 1378 C C . ASN A 1 194 ? 15.112 4.360 -12.048 1.00 89.31 194 ASN A C 1
ATOM 1380 O O . ASN A 1 194 ? 15.462 5.446 -11.575 1.00 89.31 194 ASN A O 1
ATOM 1384 N N . SER A 1 195 ? 15.514 3.201 -11.517 1.00 85.69 195 SER A N 1
ATOM 1385 C CA . SER A 1 195 ? 16.471 3.106 -10.408 1.00 85.69 195 SER A CA 1
ATOM 1386 C C . SER A 1 195 ? 17.905 3.494 -10.807 1.00 85.69 195 SER A C 1
ATOM 1388 O O . SER A 1 195 ? 18.757 3.696 -9.937 1.00 85.69 195 SER A O 1
ATOM 1390 N N . GLY A 1 196 ? 18.177 3.622 -12.112 1.00 80.75 196 GLY A N 1
ATOM 1391 C CA . GLY A 1 196 ? 19.503 3.865 -12.681 1.00 80.75 196 GLY A CA 1
ATOM 1392 C C . GLY A 1 196 ? 20.404 2.629 -12.670 1.00 80.75 196 GLY A C 1
ATOM 1393 O O . GLY A 1 196 ? 21.622 2.765 -12.798 1.00 80.75 196 GLY A O 1
ATOM 1394 N N . SER A 1 197 ? 19.829 1.441 -12.465 1.00 77.31 197 SER A N 1
ATOM 1395 C CA . SER A 1 197 ? 20.572 0.176 -12.439 1.00 77.31 197 SER A CA 1
ATOM 1396 C C . SER A 1 197 ? 20.835 -0.375 -13.845 1.00 77.31 197 SER A C 1
ATOM 1398 O O . SER A 1 197 ? 21.748 -1.184 -14.009 1.00 77.31 197 SER A O 1
ATOM 1400 N N . TRP A 1 198 ? 20.081 0.089 -14.846 1.00 86.69 198 TRP A N 1
ATOM 1401 C CA . TRP A 1 198 ? 20.125 -0.378 -16.231 1.00 86.69 198 TRP A CA 1
ATOM 1402 C C . TRP A 1 198 ? 20.043 0.800 -17.212 1.00 86.69 198 TRP A C 1
ATOM 1404 O O . TRP A 1 198 ? 19.465 1.837 -16.885 1.00 86.69 198 TRP A O 1
ATOM 1414 N N . LEU A 1 199 ? 20.662 0.644 -18.386 1.00 86.06 199 LEU A N 1
ATOM 1415 C CA . LEU A 1 199 ? 20.638 1.627 -19.474 1.00 86.06 199 LEU A CA 1
ATOM 1416 C C . LEU A 1 199 ? 19.377 1.421 -20.334 1.00 86.06 199 LEU A C 1
ATOM 1418 O O . LEU A 1 199 ? 18.989 0.277 -20.554 1.00 86.06 199 LEU A O 1
ATOM 1422 N N . ASP A 1 200 ? 18.743 2.516 -20.752 1.00 87.88 200 ASP A N 1
ATOM 1423 C CA . ASP A 1 200 ? 17.573 2.563 -21.647 1.00 87.88 200 ASP A CA 1
ATOM 1424 C C . ASP A 1 200 ? 17.682 3.847 -22.476 1.00 87.88 200 ASP A C 1
ATOM 1426 O O . ASP A 1 200 ? 17.207 4.918 -22.077 1.00 87.88 200 ASP A O 1
ATOM 1430 N N . CYS A 1 201 ? 18.405 3.779 -23.588 1.00 86.44 201 CYS A N 1
ATOM 1431 C CA . CYS A 1 201 ? 18.682 4.974 -24.387 1.00 86.44 201 CYS A CA 1
ATOM 1432 C C . CYS A 1 201 ? 17.443 5.459 -25.135 1.00 86.44 201 CYS A C 1
ATOM 1434 O O . CYS A 1 201 ? 17.114 6.645 -25.114 1.00 86.44 201 CYS A O 1
ATOM 1436 N N . ASN A 1 202 ? 16.670 4.537 -25.714 1.00 83.56 202 ASN A N 1
ATOM 1437 C CA . ASN A 1 202 ? 15.452 4.901 -26.442 1.00 83.56 202 ASN A CA 1
ATOM 1438 C C . ASN A 1 202 ? 14.293 5.335 -25.516 1.00 83.56 202 ASN A C 1
ATOM 1440 O O . ASN A 1 202 ? 13.254 5.794 -26.010 1.00 83.56 202 ASN A O 1
ATOM 1444 N N . SER A 1 203 ? 14.480 5.240 -24.193 1.00 88.56 203 SER A N 1
ATOM 1445 C CA . SER A 1 203 ? 13.531 5.634 -23.152 1.00 88.56 203 SER A CA 1
ATOM 1446 C C . SER A 1 203 ? 12.177 4.930 -23.288 1.00 88.56 203 SER A C 1
ATOM 1448 O O . SER A 1 203 ? 11.124 5.548 -23.071 1.00 88.56 203 SER A O 1
ATOM 1450 N N . ASN A 1 204 ? 12.177 3.666 -23.718 1.00 87.62 204 ASN A N 1
ATOM 1451 C CA . ASN A 1 204 ? 10.957 2.885 -23.922 1.00 87.62 204 ASN A CA 1
ATOM 1452 C C . ASN A 1 204 ? 10.514 2.112 -22.663 1.00 87.62 204 ASN A C 1
ATOM 1454 O O . ASN A 1 204 ? 9.420 1.541 -22.674 1.00 87.62 204 ASN A O 1
ATOM 1458 N N . GLY A 1 205 ? 11.311 2.140 -21.588 1.00 88.69 205 GLY A N 1
ATOM 1459 C CA . GLY A 1 205 ? 11.051 1.449 -20.326 1.00 88.69 205 GLY A CA 1
ATOM 1460 C C . GLY A 1 205 ? 11.549 0.003 -20.278 1.00 88.69 205 GLY A C 1
ATOM 1461 O O . GLY A 1 205 ? 11.203 -0.709 -19.341 1.00 88.69 205 GLY A O 1
ATOM 1462 N N . ILE A 1 206 ? 12.333 -0.439 -21.259 1.00 89.06 206 ILE A N 1
ATOM 1463 C CA . ILE A 1 206 ? 12.967 -1.756 -21.324 1.00 89.06 206 ILE A CA 1
ATOM 1464 C C . ILE A 1 206 ? 14.483 -1.531 -21.343 1.00 89.06 206 ILE A C 1
ATOM 1466 O O . ILE A 1 206 ? 14.963 -0.746 -22.153 1.00 89.06 206 ILE A O 1
ATOM 1470 N N . PRO A 1 207 ? 15.269 -2.200 -20.480 1.00 90.06 207 PRO A N 1
ATOM 1471 C CA . PRO A 1 207 ? 16.715 -2.105 -20.547 1.00 90.06 207 PRO A CA 1
ATOM 1472 C C . PRO A 1 207 ? 17.282 -2.492 -21.914 1.00 90.06 207 PRO A C 1
ATOM 1474 O O . PRO A 1 207 ? 16.911 -3.531 -22.460 1.00 90.06 207 PRO A O 1
ATOM 1477 N N . ASP A 1 208 ? 18.292 -1.767 -22.387 1.00 86.62 208 ASP A N 1
ATOM 1478 C CA . ASP A 1 208 ? 18.955 -2.029 -23.671 1.00 86.62 208 ASP A CA 1
ATOM 1479 C C . ASP A 1 208 ? 19.460 -3.481 -23.783 1.00 86.62 208 ASP A C 1
ATOM 1481 O O . ASP A 1 208 ? 19.323 -4.129 -24.814 1.00 86.62 208 ASP A O 1
ATOM 1485 N N . THR A 1 209 ? 19.972 -4.054 -22.687 1.00 85.62 209 THR A N 1
ATOM 1486 C CA . THR A 1 209 ? 20.441 -5.456 -22.619 1.00 85.62 209 THR A CA 1
ATOM 1487 C C . THR A 1 209 ? 19.336 -6.504 -22.799 1.00 85.62 209 THR A C 1
ATOM 1489 O O . THR A 1 209 ? 19.615 -7.687 -23.002 1.00 85.62 209 THR A O 1
ATOM 1492 N N . CYS A 1 210 ? 18.086 -6.089 -22.625 1.00 87.31 210 CYS A N 1
ATOM 1493 C CA . CYS A 1 210 ? 16.884 -6.900 -22.796 1.00 87.31 210 CYS A CA 1
ATOM 1494 C C . CYS A 1 210 ? 16.288 -6.725 -24.194 1.00 87.31 210 CYS A C 1
ATOM 1496 O O . CYS A 1 210 ? 15.407 -7.486 -24.609 1.00 87.31 210 CYS A O 1
ATOM 1498 N N . GLU A 1 211 ? 16.811 -5.756 -24.937 1.00 86.69 211 GLU A N 1
ATOM 1499 C CA . GLU A 1 211 ? 16.495 -5.491 -26.318 1.00 86.69 211 GLU A CA 1
ATOM 1500 C C . GLU A 1 211 ? 17.559 -6.093 -27.245 1.00 86.69 211 GLU A C 1
ATOM 1502 O O . GLU A 1 211 ? 18.706 -6.349 -26.887 1.00 86.69 211 GLU A O 1
ATOM 1507 N N . MET A 1 212 ? 17.150 -6.369 -28.479 1.00 77.50 212 MET A N 1
ATOM 1508 C CA . MET A 1 212 ? 18.069 -6.726 -29.559 1.00 77.50 212 MET A CA 1
ATOM 1509 C C . MET A 1 212 ? 18.318 -5.460 -30.372 1.00 77.50 212 MET A C 1
ATOM 1511 O O . MET A 1 212 ? 17.747 -5.308 -31.456 1.00 77.50 212 MET A O 1
ATOM 1515 N N . LEU A 1 213 ? 19.074 -4.530 -29.797 1.00 79.69 213 LEU A N 1
ATOM 1516 C CA . LEU A 1 213 ? 19.445 -3.284 -30.461 1.00 79.69 213 LEU A CA 1
ATOM 1517 C C . LEU A 1 213 ? 20.622 -3.519 -31.413 1.00 79.69 213 LEU A C 1
ATOM 1519 O O . LEU A 1 213 ? 21.337 -4.516 -31.297 1.00 79.69 213 LEU A O 1
ATOM 1523 N N . GLU A 1 214 ? 20.762 -2.637 -32.401 1.00 83.00 214 GLU A N 1
ATOM 1524 C CA . GLU A 1 214 ? 21.939 -2.635 -33.268 1.00 83.00 214 GLU A CA 1
ATOM 1525 C C . GLU A 1 214 ? 23.131 -2.095 -32.460 1.00 83.00 214 GLU A C 1
ATOM 1527 O O . GLU A 1 214 ? 23.018 -1.063 -31.801 1.00 83.00 214 GLU A O 1
ATOM 1532 N N . ASP A 1 215 ? 24.202 -2.885 -32.452 1.00 82.06 215 ASP A N 1
ATOM 1533 C CA . ASP A 1 215 ? 25.530 -2.605 -31.897 1.00 82.06 215 ASP A CA 1
ATOM 1534 C C . ASP A 1 215 ? 26.497 -3.092 -32.981 1.00 82.06 215 ASP A C 1
ATOM 1536 O O . ASP A 1 215 ? 26.781 -4.289 -33.119 1.00 82.06 215 ASP A O 1
ATOM 1540 N N . CYS A 1 216 ? 26.817 -2.193 -33.899 1.00 83.31 216 CYS A N 1
ATOM 1541 C CA . CYS A 1 216 ? 27.526 -2.527 -35.129 1.00 83.31 216 CYS A CA 1
ATOM 1542 C C . CYS A 1 216 ? 29.047 -2.549 -34.969 1.00 83.31 216 CYS A C 1
ATOM 1544 O O . CYS A 1 216 ? 29.721 -3.129 -35.830 1.00 83.31 216 CYS A O 1
ATOM 1546 N N . ASP A 1 217 ? 29.586 -1.944 -33.910 1.00 80.88 217 ASP A N 1
ATOM 1547 C CA . ASP A 1 217 ? 31.012 -1.968 -33.584 1.00 80.88 217 ASP A CA 1
ATOM 1548 C C . ASP A 1 217 ? 31.375 -2.939 -32.435 1.00 80.88 217 ASP A C 1
ATOM 1550 O O . ASP A 1 217 ? 32.563 -3.148 -32.158 1.00 80.88 217 ASP A O 1
ATOM 1554 N N . GLU A 1 218 ? 30.372 -3.646 -31.900 1.00 83.69 218 GLU A N 1
ATOM 1555 C CA . GLU A 1 218 ? 30.451 -4.720 -30.902 1.00 83.69 218 GLU A CA 1
ATOM 1556 C C . GLU A 1 218 ? 31.083 -4.270 -29.571 1.00 83.69 218 GLU A C 1
ATOM 1558 O O . GLU A 1 218 ? 31.854 -5.023 -28.951 1.00 83.69 218 GLU A O 1
ATOM 1563 N N . ASP A 1 219 ? 30.795 -3.043 -29.129 1.00 83.50 219 ASP A N 1
ATOM 1564 C CA . ASP A 1 219 ? 31.343 -2.475 -27.893 1.00 83.50 219 ASP A CA 1
ATOM 1565 C C . ASP A 1 219 ? 30.449 -2.667 -26.641 1.00 83.50 219 ASP A C 1
ATOM 1567 O O . ASP A 1 219 ? 30.841 -2.278 -25.531 1.00 83.50 219 ASP A O 1
ATOM 1571 N N . ASP A 1 220 ? 29.333 -3.393 -26.799 1.00 80.69 220 ASP A N 1
ATOM 1572 C CA . ASP A 1 220 ? 28.266 -3.640 -25.818 1.00 80.69 220 ASP A CA 1
ATOM 1573 C C . ASP A 1 220 ? 27.427 -2.381 -25.473 1.00 80.69 220 ASP A C 1
ATOM 1575 O O . ASP A 1 220 ? 26.645 -2.406 -24.510 1.00 80.69 220 ASP A O 1
ATOM 1579 N N . ILE A 1 221 ? 27.556 -1.290 -26.237 1.00 83.31 221 ILE A N 1
ATOM 1580 C CA . ILE A 1 221 ? 26.704 -0.099 -26.179 1.00 83.31 221 ILE A CA 1
ATOM 1581 C C . ILE A 1 221 ? 25.893 -0.028 -27.484 1.00 83.31 221 ILE A C 1
ATOM 1583 O O . ILE A 1 221 ? 26.457 -0.048 -28.566 1.00 83.31 221 ILE A O 1
ATOM 1587 N N . PRO A 1 222 ? 24.553 0.056 -27.430 1.00 87.31 222 PRO A N 1
ATOM 1588 C CA . PRO A 1 222 ? 23.762 0.221 -28.647 1.00 87.31 222 PRO A CA 1
ATOM 1589 C C . PRO A 1 222 ? 24.099 1.507 -29.411 1.00 87.31 222 PRO A C 1
ATOM 1591 O O . PRO A 1 222 ? 24.181 2.574 -28.798 1.00 87.31 222 PRO A O 1
ATOM 1594 N N . ASP A 1 223 ? 24.106 1.453 -30.745 1.00 85.69 223 ASP A N 1
ATOM 1595 C CA . ASP A 1 223 ? 24.490 2.578 -31.615 1.00 85.69 223 ASP A CA 1
ATOM 1596 C C . ASP A 1 223 ? 23.728 3.876 -31.285 1.00 85.69 223 ASP A C 1
ATOM 1598 O O . ASP A 1 223 ? 24.267 4.986 -31.271 1.00 85.69 223 ASP A O 1
ATOM 1602 N N . GLN A 1 224 ? 22.430 3.742 -30.992 1.00 84.25 224 GLN A N 1
ATOM 1603 C CA . GLN A 1 224 ? 21.562 4.864 -30.628 1.00 84.25 224 GLN A CA 1
ATOM 1604 C C . GLN A 1 224 ? 22.044 5.595 -29.362 1.00 84.25 224 GLN A C 1
ATOM 1606 O O . GLN A 1 224 ? 21.931 6.817 -29.288 1.00 84.25 224 GLN A O 1
ATOM 1611 N N . CYS A 1 225 ? 22.601 4.870 -28.388 1.00 87.06 225 CYS A N 1
ATOM 1612 C CA . CYS A 1 225 ? 23.127 5.429 -27.145 1.00 87.06 225 CYS A CA 1
ATOM 1613 C C . CYS A 1 225 ? 24.363 6.283 -27.409 1.00 87.06 225 CYS A C 1
ATOM 1615 O O . CYS A 1 225 ? 24.512 7.370 -26.849 1.00 87.06 225 CYS A O 1
ATOM 1617 N N . GLU A 1 226 ? 25.244 5.799 -28.280 1.00 89.88 226 GLU A N 1
ATOM 1618 C CA . GLU A 1 226 ? 26.470 6.498 -28.642 1.00 89.88 226 GLU A CA 1
ATOM 1619 C C . GLU A 1 226 ? 26.176 7.794 -29.394 1.00 89.88 226 GLU A C 1
ATOM 1621 O O . GLU A 1 226 ? 26.740 8.843 -29.072 1.00 89.88 226 GLU A O 1
ATOM 1626 N N . ILE A 1 227 ? 25.242 7.756 -30.350 1.00 87.62 227 ILE A N 1
ATOM 1627 C CA . ILE A 1 227 ? 24.818 8.943 -31.107 1.00 87.62 227 ILE A CA 1
ATOM 1628 C C . ILE A 1 227 ? 24.159 9.981 -30.187 1.00 87.62 227 ILE A C 1
ATOM 1630 O O . ILE A 1 227 ? 24.335 11.191 -30.379 1.00 87.62 227 ILE A O 1
ATOM 1634 N N . GLU A 1 228 ? 23.396 9.534 -29.187 1.00 85.56 228 GLU A N 1
ATOM 1635 C CA . GLU A 1 228 ? 22.791 10.411 -28.182 1.00 85.56 228 GLU A CA 1
ATOM 1636 C C . GLU A 1 228 ? 23.826 11.047 -27.244 1.00 85.56 228 GLU A C 1
ATOM 1638 O O . GLU A 1 228 ? 23.686 12.224 -26.888 1.00 85.56 228 GLU A O 1
ATOM 1643 N N . GLU A 1 229 ? 24.869 10.308 -26.853 1.00 88.06 229 GLU A N 1
ATOM 1644 C CA . GLU A 1 229 ? 25.960 10.836 -26.026 1.00 88.06 229 GLU A CA 1
ATOM 1645 C C . GLU A 1 229 ? 26.851 11.808 -26.820 1.00 88.06 229 GLU A C 1
ATOM 1647 O O . GLU A 1 229 ? 27.207 12.886 -26.322 1.00 88.06 229 GLU A O 1
ATOM 1652 N N . ASP A 1 230 ? 27.180 11.461 -28.065 1.00 88.56 230 ASP A N 1
ATOM 1653 C CA . ASP A 1 230 ? 28.006 12.257 -28.963 1.00 88.56 230 ASP A CA 1
ATOM 1654 C C . ASP A 1 230 ? 27.446 12.279 -30.393 1.00 88.56 230 ASP A C 1
ATOM 1656 O O . ASP A 1 230 ? 27.835 11.511 -31.268 1.00 88.56 230 ASP A O 1
ATOM 1660 N N . ASN A 1 231 ? 26.625 13.296 -30.679 1.00 87.75 231 ASN A N 1
ATOM 1661 C CA . ASN A 1 231 ? 26.125 13.583 -32.028 1.00 87.75 231 ASN A CA 1
ATOM 1662 C C . ASN A 1 231 ? 27.221 13.769 -33.097 1.00 87.75 231 ASN A C 1
ATOM 1664 O O . ASN A 1 231 ? 26.885 13.906 -34.270 1.00 87.75 231 ASN A O 1
ATOM 1668 N N . SER A 1 232 ? 28.508 13.881 -32.742 1.00 88.12 232 SER A N 1
ATOM 1669 C CA . SER A 1 232 ? 29.582 13.904 -33.741 1.00 88.12 232 SER A CA 1
ATOM 1670 C C . SER A 1 232 ? 29.920 12.529 -34.318 1.00 88.12 232 SER A C 1
ATOM 1672 O O . SER A 1 232 ? 30.639 12.488 -35.315 1.00 88.12 232 SER A O 1
ATOM 1674 N N . LEU A 1 233 ? 29.393 11.453 -33.723 1.00 86.62 233 LEU A N 1
ATOM 1675 C CA . LEU A 1 233 ? 29.489 10.080 -34.219 1.00 86.62 233 LEU A CA 1
ATOM 1676 C C . LEU A 1 233 ? 28.450 9.753 -35.306 1.00 86.62 233 LEU A C 1
ATOM 1678 O O . LEU A 1 233 ? 28.607 8.745 -35.975 1.00 86.62 233 LEU A O 1
ATOM 1682 N N . ASP A 1 234 ? 27.445 10.608 -35.513 1.00 86.12 234 ASP A N 1
ATOM 1683 C CA . ASP A 1 234 ? 26.522 10.599 -36.663 1.00 86.12 234 ASP A CA 1
ATOM 1684 C C . ASP A 1 234 ? 26.591 11.979 -37.333 1.00 86.12 234 ASP A C 1
ATOM 1686 O O . ASP A 1 234 ? 25.777 12.884 -37.098 1.00 86.12 234 ASP A O 1
ATOM 1690 N N . ALA A 1 235 ? 27.660 12.211 -38.096 1.00 84.38 235 ALA A N 1
ATOM 1691 C CA . ALA A 1 235 ? 27.961 13.544 -38.602 1.00 84.38 235 ALA A CA 1
ATOM 1692 C C . ALA A 1 235 ? 26.966 14.009 -39.675 1.00 84.38 235 ALA A C 1
ATOM 1694 O O . ALA A 1 235 ? 26.826 15.224 -39.895 1.00 84.38 235 ALA A O 1
ATOM 1695 N N . ASP A 1 236 ? 26.310 13.075 -40.370 1.00 79.88 236 ASP A N 1
ATOM 1696 C CA . ASP A 1 236 ? 25.340 13.369 -41.422 1.00 79.88 236 ASP A CA 1
ATOM 1697 C C . ASP A 1 236 ? 23.869 13.276 -40.980 1.00 79.88 236 ASP A C 1
ATOM 1699 O O . ASP A 1 236 ? 22.998 13.793 -41.695 1.00 79.88 236 ASP A O 1
ATOM 1703 N N . GLY A 1 237 ? 23.615 12.809 -39.756 1.00 82.75 237 GLY A N 1
ATOM 1704 C CA . GLY A 1 237 ? 22.321 12.834 -39.081 1.00 82.75 237 GLY A CA 1
ATOM 1705 C C . GLY A 1 237 ? 21.351 11.784 -39.609 1.00 82.75 237 GLY A C 1
ATOM 1706 O O . GLY A 1 237 ? 20.141 12.051 -39.640 1.00 82.75 237 GLY A O 1
ATOM 1707 N N . ASP A 1 238 ? 21.863 10.669 -40.128 1.00 82.25 238 ASP A N 1
ATOM 1708 C CA . ASP A 1 238 ? 21.058 9.614 -40.742 1.00 82.25 238 ASP A CA 1
ATOM 1709 C C . ASP A 1 238 ? 20.607 8.528 -39.751 1.00 82.25 238 ASP A C 1
ATOM 1711 O O . ASP A 1 238 ? 19.752 7.706 -40.100 1.00 82.25 238 ASP A O 1
ATOM 1715 N N . GLY A 1 239 ? 21.071 8.611 -38.499 1.00 81.94 239 GLY A N 1
ATOM 1716 C CA . GLY A 1 239 ? 20.723 7.698 -37.415 1.00 81.94 239 GLY A CA 1
ATOM 1717 C C . GLY A 1 239 ? 21.556 6.418 -37.382 1.00 81.94 239 GLY A C 1
ATOM 1718 O O . GLY A 1 239 ? 21.188 5.510 -36.642 1.00 81.94 239 GLY A O 1
ATOM 1719 N N . ILE A 1 240 ? 22.632 6.333 -38.168 1.00 83.00 240 ILE A N 1
ATOM 1720 C CA . ILE A 1 240 ? 23.608 5.238 -38.156 1.00 83.00 240 ILE A CA 1
ATOM 1721 C C . ILE A 1 240 ? 24.968 5.822 -37.772 1.00 83.00 240 ILE A C 1
ATOM 1723 O O . ILE A 1 240 ? 25.372 6.850 -38.311 1.00 83.00 240 ILE A O 1
ATOM 1727 N N . LEU A 1 241 ? 25.706 5.150 -36.884 1.00 85.81 241 LEU A N 1
ATOM 1728 C CA . LEU A 1 241 ? 27.059 5.569 -36.517 1.00 85.81 241 LEU A CA 1
ATOM 1729 C C . LEU A 1 241 ? 27.962 5.665 -37.749 1.00 85.81 241 LEU A C 1
ATOM 1731 O O . LEU A 1 241 ? 28.071 4.713 -38.521 1.00 85.81 241 LEU A O 1
ATOM 1735 N N . ASP A 1 242 ? 28.705 6.764 -37.886 1.00 82.06 242 ASP A N 1
ATOM 1736 C CA . ASP A 1 242 ? 29.716 6.983 -38.929 1.00 82.06 242 ASP A CA 1
ATOM 1737 C C . ASP A 1 242 ? 30.734 5.825 -38.981 1.00 82.06 242 ASP A C 1
ATOM 1739 O O . ASP A 1 242 ? 31.274 5.511 -40.044 1.00 82.06 242 ASP A O 1
ATOM 1743 N N . ALA A 1 243 ? 31.022 5.199 -37.831 1.00 78.88 243 ALA A N 1
ATOM 1744 C CA . ALA A 1 243 ? 31.893 4.028 -37.726 1.00 78.88 243 ALA A CA 1
ATOM 1745 C C . ALA A 1 243 ? 31.311 2.793 -38.433 1.00 78.88 243 ALA A C 1
ATOM 1747 O O . ALA A 1 243 ? 32.057 1.989 -38.989 1.00 78.88 243 ALA A O 1
ATOM 1748 N N . CYS A 1 244 ? 29.987 2.696 -38.462 1.00 79.31 244 CYS A N 1
ATOM 1749 C CA . CYS A 1 244 ? 29.225 1.593 -39.031 1.00 79.31 244 CYS A CA 1
ATOM 1750 C C . CYS A 1 244 ? 28.702 1.888 -40.431 1.00 79.31 244 CYS A C 1
ATOM 1752 O O . CYS A 1 244 ? 28.332 0.982 -41.184 1.00 79.31 244 CYS A O 1
ATOM 1754 N N . GLN A 1 245 ? 28.736 3.157 -40.831 1.00 80.50 245 GLN A N 1
ATOM 1755 C CA . GLN A 1 245 ? 28.561 3.546 -42.212 1.00 80.50 245 GLN A CA 1
ATOM 1756 C C . GLN A 1 245 ? 29.771 3.086 -43.040 1.00 80.50 245 GLN A C 1
ATOM 1758 O O . GLN A 1 245 ? 30.904 3.556 -42.899 1.00 80.50 245 GLN A O 1
ATOM 1763 N N . CYS A 1 246 ? 29.505 2.197 -43.996 1.00 79.19 246 CYS A N 1
ATOM 1764 C CA . CYS A 1 246 ? 30.482 1.759 -44.986 1.00 79.19 246 CYS A CA 1
ATOM 1765 C C . CYS A 1 246 ? 30.067 2.196 -46.394 1.00 79.19 246 CYS A C 1
ATOM 1767 O O . CYS A 1 246 ? 29.721 1.359 -47.229 1.00 79.19 246 CYS A O 1
ATOM 1769 N N . PRO A 1 247 ? 30.091 3.505 -46.704 1.00 79.81 247 PRO A N 1
ATOM 1770 C CA . PRO A 1 247 ? 29.633 3.998 -48.001 1.00 79.81 247 PRO A CA 1
ATOM 1771 C C . PRO A 1 247 ? 30.530 3.514 -49.156 1.00 79.81 247 PRO A C 1
ATOM 1773 O O . PRO A 1 247 ? 30.159 3.616 -50.323 1.00 79.81 247 PRO A O 1
ATOM 1776 N N . GLU A 1 248 ? 31.715 2.978 -48.846 1.00 86.31 248 GLU A N 1
ATOM 1777 C CA . GLU A 1 248 ? 32.619 2.349 -49.804 1.00 86.31 248 GLU A CA 1
ATOM 1778 C C . GLU A 1 248 ? 32.282 0.885 -50.165 1.00 86.31 248 GLU A C 1
ATOM 1780 O O . GLU A 1 248 ? 32.821 0.394 -51.163 1.00 86.31 248 GLU A O 1
ATOM 1785 N N . ASP A 1 249 ? 31.421 0.196 -49.404 1.00 86.81 249 ASP A N 1
ATOM 1786 C CA . ASP A 1 249 ? 30.870 -1.124 -49.752 1.00 86.81 249 ASP A CA 1
ATOM 1787 C C . ASP A 1 249 ? 29.571 -0.943 -50.547 1.00 86.81 249 ASP A C 1
ATOM 1789 O O . ASP A 1 249 ? 28.487 -0.706 -50.015 1.00 86.81 249 ASP A O 1
ATOM 1793 N N . LEU A 1 250 ? 29.692 -1.031 -51.869 1.00 86.81 250 LEU A N 1
ATOM 1794 C CA . LEU A 1 250 ? 28.605 -0.696 -52.787 1.00 86.81 250 LEU A CA 1
ATOM 1795 C C . LEU A 1 250 ? 27.694 -1.886 -53.086 1.00 86.81 250 LEU A C 1
ATOM 1797 O O . LEU A 1 250 ? 26.658 -1.717 -53.740 1.00 86.81 250 LEU A O 1
ATOM 1801 N N . ASN A 1 251 ? 28.076 -3.091 -52.663 1.00 85.06 251 ASN A N 1
ATOM 1802 C CA . ASN A 1 251 ? 27.300 -4.305 -52.888 1.00 85.06 251 ASN A CA 1
ATOM 1803 C C . ASN A 1 251 ? 26.697 -4.891 -51.594 1.00 85.06 251 ASN A C 1
ATOM 1805 O O . ASN A 1 251 ? 25.845 -5.782 -51.700 1.00 85.06 251 ASN A O 1
ATOM 1809 N N . GLY A 1 252 ? 27.090 -4.365 -50.427 1.00 83.06 252 GLY A N 1
ATOM 1810 C CA . GLY A 1 252 ? 26.595 -4.731 -49.102 1.00 83.06 252 GLY A CA 1
ATOM 1811 C C . GLY A 1 252 ? 27.057 -6.111 -48.637 1.00 83.06 252 GLY A C 1
ATOM 1812 O O . GLY A 1 252 ? 26.325 -6.774 -47.899 1.00 83.06 252 GLY A O 1
ATOM 1813 N N . ASP A 1 253 ? 28.196 -6.608 -49.130 1.00 85.38 253 ASP A N 1
ATOM 1814 C CA . ASP A 1 253 ? 28.753 -7.907 -48.736 1.00 85.38 253 ASP A CA 1
ATOM 1815 C C . ASP A 1 253 ? 29.720 -7.831 -47.540 1.00 85.38 253 ASP A C 1
ATOM 1817 O O . ASP A 1 253 ? 30.229 -8.867 -47.095 1.00 85.38 253 ASP A O 1
ATOM 1821 N N . GLY A 1 254 ? 29.899 -6.631 -46.983 1.00 81.44 254 GLY A N 1
ATOM 1822 C CA . GLY A 1 254 ? 30.681 -6.332 -45.789 1.00 81.44 254 GLY A CA 1
ATOM 1823 C C . GLY A 1 254 ? 32.182 -6.225 -46.042 1.00 81.44 254 GLY A C 1
ATOM 1824 O O . GLY A 1 254 ? 32.940 -6.046 -45.082 1.00 81.44 254 GLY A O 1
ATOM 1825 N N . VAL A 1 255 ? 32.643 -6.351 -47.294 1.00 86.50 255 VAL A N 1
ATOM 1826 C CA . VAL A 1 255 ? 34.066 -6.280 -47.640 1.00 86.50 255 VAL A CA 1
ATOM 1827 C C . VAL A 1 255 ? 34.329 -5.292 -48.769 1.00 86.50 255 VAL A C 1
ATOM 1829 O O . VAL A 1 255 ? 33.814 -5.419 -49.870 1.00 86.50 255 VAL A O 1
ATOM 1832 N N . ILE A 1 256 ? 35.246 -4.348 -48.554 1.00 88.94 256 ILE A N 1
ATOM 1833 C CA . ILE A 1 256 ? 35.596 -3.367 -49.588 1.00 88.94 256 ILE A CA 1
ATOM 1834 C C . ILE A 1 256 ? 36.574 -4.022 -50.563 1.00 88.94 256 ILE A C 1
ATOM 1836 O O . ILE A 1 256 ? 37.793 -4.062 -50.349 1.00 88.94 256 ILE A O 1
ATOM 1840 N N . ALA A 1 257 ? 36.053 -4.576 -51.652 1.00 89.56 257 ALA A N 1
ATOM 1841 C CA . ALA A 1 257 ? 36.794 -5.424 -52.567 1.00 89.56 257 ALA A CA 1
ATOM 1842 C C . ALA A 1 257 ? 36.759 -4.910 -54.012 1.00 89.56 257 ALA A C 1
ATOM 1844 O O . ALA A 1 257 ? 36.331 -3.810 -54.360 1.00 89.56 257 ALA A O 1
ATOM 1845 N N . PHE A 1 258 ? 37.311 -5.719 -54.920 1.00 91.00 258 PHE A N 1
ATOM 1846 C CA . PHE A 1 258 ? 37.298 -5.384 -56.344 1.00 91.00 258 PHE A CA 1
ATOM 1847 C C . PHE A 1 258 ? 35.869 -5.304 -56.901 1.00 91.00 258 PHE A C 1
ATOM 1849 O O . PHE A 1 258 ? 35.646 -4.648 -57.915 1.00 91.00 258 PHE A O 1
ATOM 1856 N N . THR A 1 259 ? 34.920 -5.982 -56.262 1.00 90.56 259 THR A N 1
ATOM 1857 C CA . THR A 1 259 ? 33.497 -5.949 -56.594 1.00 90.56 259 THR A CA 1
ATOM 1858 C C . THR A 1 259 ? 32.908 -4.553 -56.445 1.00 90.56 259 THR A C 1
ATOM 1860 O O . THR A 1 259 ? 32.210 -4.127 -57.357 1.00 90.56 259 THR A O 1
ATOM 1863 N N . ASP A 1 260 ? 33.287 -3.800 -55.419 1.00 89.62 260 ASP A N 1
ATOM 1864 C CA . ASP A 1 260 ? 32.796 -2.439 -55.144 1.00 89.62 260 ASP A CA 1
ATOM 1865 C C . ASP A 1 260 ? 33.377 -1.430 -56.124 1.00 89.62 260 ASP A C 1
ATOM 1867 O O . ASP A 1 260 ? 32.678 -0.593 -56.693 1.00 89.62 260 ASP A O 1
ATOM 1871 N N . ILE A 1 261 ? 34.649 -1.613 -56.484 1.00 91.12 261 ILE A N 1
ATOM 1872 C CA . ILE A 1 261 ? 35.277 -0.853 -57.571 1.00 91.12 261 ILE A CA 1
ATOM 1873 C C . ILE A 1 261 ? 34.494 -1.014 -58.885 1.00 91.12 261 ILE A C 1
ATOM 1875 O O . ILE A 1 261 ? 34.415 -0.071 -59.676 1.00 91.12 261 ILE A O 1
ATOM 1879 N N . LEU A 1 262 ? 33.920 -2.195 -59.156 1.00 90.62 262 LEU A N 1
ATOM 1880 C CA . LEU A 1 262 ? 33.127 -2.393 -60.371 1.00 90.62 262 LEU A CA 1
ATOM 1881 C C . LEU A 1 262 ? 31.840 -1.566 -60.367 1.00 90.62 262 LEU A C 1
ATOM 1883 O O . LEU A 1 262 ? 31.429 -1.156 -61.452 1.00 90.62 262 LEU A O 1
ATOM 1887 N N . PHE A 1 263 ? 31.236 -1.294 -59.210 1.00 88.25 263 PHE A N 1
ATOM 1888 C CA . PHE A 1 263 ? 30.055 -0.433 -59.113 1.00 88.25 263 PHE A CA 1
ATOM 1889 C C . PHE A 1 263 ? 30.404 1.018 -59.468 1.00 88.25 263 PHE A C 1
ATOM 1891 O O . PHE A 1 263 ? 29.841 1.543 -60.431 1.00 88.25 263 PHE A O 1
ATOM 1898 N N . VAL A 1 264 ? 31.455 1.593 -58.865 1.00 88.88 264 VAL A N 1
ATOM 1899 C CA . VAL A 1 264 ? 31.936 2.952 -59.211 1.00 88.88 264 VAL A CA 1
ATOM 1900 C C . VAL A 1 264 ? 32.264 3.084 -60.700 1.00 88.88 264 VAL A C 1
ATOM 1902 O O . VAL A 1 264 ? 31.935 4.073 -61.354 1.00 88.88 264 VAL A O 1
ATOM 1905 N N . LEU A 1 265 ? 32.918 2.073 -61.278 1.00 89.25 265 LEU A N 1
ATOM 1906 C CA . LEU A 1 265 ? 33.277 2.088 -62.699 1.00 89.25 265 LEU A CA 1
ATOM 1907 C C . LEU A 1 265 ? 32.077 1.883 -63.632 1.00 89.25 265 LEU A C 1
ATOM 1909 O O . LEU A 1 265 ? 32.145 2.292 -64.794 1.00 89.25 265 LEU A O 1
ATOM 1913 N N . THR A 1 266 ? 31.017 1.229 -63.160 1.00 88.25 266 THR A N 1
ATOM 1914 C CA . THR A 1 266 ? 29.787 1.019 -63.934 1.00 88.25 266 THR A CA 1
ATOM 1915 C C . THR A 1 266 ? 28.948 2.291 -63.977 1.00 88.25 266 THR A C 1
ATOM 1917 O O . THR A 1 266 ? 28.426 2.626 -65.042 1.00 88.25 266 THR A O 1
ATOM 1920 N N . ASP A 1 267 ? 28.901 3.029 -62.869 1.00 87.00 267 ASP A N 1
ATOM 1921 C CA . ASP A 1 267 ? 28.057 4.218 -62.706 1.00 87.00 267 ASP A CA 1
ATOM 1922 C C . ASP A 1 267 ? 28.775 5.535 -63.029 1.00 87.00 267 ASP A C 1
ATOM 1924 O O . ASP A 1 267 ? 28.221 6.613 -62.840 1.00 87.00 267 ASP A O 1
ATOM 1928 N N . PHE A 1 268 ? 29.995 5.455 -63.565 1.00 89.25 268 PHE A N 1
ATOM 1929 C CA . PHE A 1 268 ? 30.857 6.603 -63.831 1.00 89.25 268 PHE A CA 1
ATOM 1930 C C . PHE A 1 268 ? 30.178 7.673 -64.708 1.00 89.25 268 PHE A C 1
ATOM 1932 O O . PHE A 1 268 ? 29.837 7.427 -65.874 1.00 89.25 268 PHE A O 1
ATOM 1939 N N . GLY A 1 269 ? 30.067 8.896 -64.188 1.00 87.19 269 GLY A N 1
ATOM 1940 C CA . GLY A 1 269 ? 29.429 10.024 -64.863 1.00 87.19 269 GLY A CA 1
ATOM 1941 C C . GLY A 1 269 ? 28.511 10.852 -63.955 1.00 87.19 269 GLY A C 1
ATOM 1942 O O . GLY A 1 269 ? 28.445 10.620 -62.752 1.00 87.19 269 GLY A O 1
ATOM 1943 N N . PRO A 1 270 ? 27.804 11.846 -64.525 1.00 86.12 270 PRO A N 1
ATOM 1944 C CA . PRO A 1 270 ? 26.909 12.706 -63.761 1.00 86.12 270 PRO A CA 1
ATOM 1945 C C . PRO A 1 270 ? 25.688 11.932 -63.277 1.00 86.12 270 PRO A C 1
ATOM 1947 O O . PRO A 1 270 ? 25.076 11.173 -64.041 1.00 86.12 270 PRO A O 1
ATOM 1950 N N . CYS A 1 271 ? 25.291 12.186 -62.038 1.00 80.94 271 CYS A N 1
ATOM 1951 C CA . CYS A 1 271 ? 24.137 11.529 -61.457 1.00 80.94 271 CYS A CA 1
ATOM 1952 C C . CYS A 1 271 ? 22.826 12.094 -62.030 1.00 80.94 271 CYS A C 1
ATOM 1954 O O . CYS A 1 271 ? 22.707 13.300 -62.272 1.00 80.94 271 CYS A O 1
ATOM 1956 N N . PRO A 1 272 ? 21.823 11.246 -62.319 1.00 75.06 272 PRO A N 1
ATOM 1957 C CA . PRO A 1 272 ? 20.571 11.702 -62.910 1.00 75.06 272 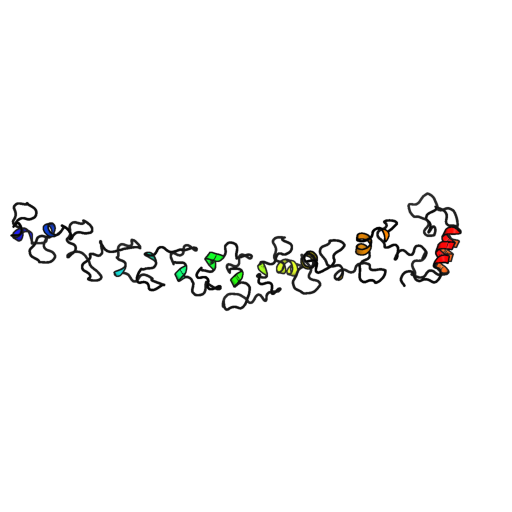PRO A CA 1
ATOM 1958 C C . PRO A 1 272 ? 19.791 12.608 -61.937 1.00 75.06 272 PRO A C 1
ATOM 1960 O O . PRO A 1 272 ? 19.296 12.147 -60.919 1.00 75.06 272 PRO A O 1
ATOM 1963 N N . GLU A 1 273 ? 19.598 13.884 -62.301 1.00 63.34 273 GLU A N 1
ATOM 1964 C CA . GLU A 1 273 ? 18.950 14.957 -61.504 1.00 63.34 273 GLU A CA 1
ATOM 1965 C C . GLU A 1 273 ? 17.481 14.702 -61.055 1.00 63.34 273 GLU A C 1
ATOM 1967 O O . GLU A 1 273 ? 16.813 15.607 -60.554 1.00 63.34 273 GLU A O 1
ATOM 1972 N N . GLN A 1 274 ? 16.900 13.523 -61.297 1.00 58.09 274 GLN A N 1
ATOM 1973 C CA . GLN A 1 274 ? 15.444 13.296 -61.258 1.00 58.09 274 GLN A CA 1
ATOM 1974 C C . GLN A 1 274 ? 14.990 12.123 -60.383 1.00 58.09 274 GLN A C 1
ATOM 1976 O O . GLN A 1 274 ? 13.854 11.666 -60.536 1.00 58.09 274 GLN A O 1
ATOM 1981 N N . GLN A 1 275 ? 15.801 11.656 -59.439 1.00 54.06 275 GLN A N 1
ATOM 1982 C CA . GLN A 1 275 ? 15.303 10.740 -58.421 1.00 54.06 275 GLN A CA 1
ATOM 1983 C C . GLN A 1 275 ? 15.888 11.070 -57.061 1.00 54.06 275 GLN A C 1
ATOM 1985 O O . GLN A 1 275 ? 17.026 11.498 -56.941 1.00 54.06 275 GLN A O 1
ATOM 1990 N N . SER A 1 276 ? 15.043 10.923 -56.050 1.00 52.12 276 SER A N 1
ATOM 1991 C CA . SER A 1 276 ? 15.306 11.131 -54.629 1.00 52.12 276 SER A CA 1
ATOM 1992 C C . SER A 1 276 ? 16.288 10.111 -54.040 1.00 52.12 276 SER A C 1
ATOM 1994 O O . SER A 1 276 ? 16.244 9.877 -52.842 1.00 52.12 276 SER A O 1
ATOM 1996 N N . ASP A 1 277 ? 17.121 9.505 -54.883 1.00 52.78 277 ASP A N 1
ATOM 1997 C CA . ASP A 1 277 ? 18.178 8.581 -54.510 1.00 52.78 277 ASP A CA 1
ATOM 1998 C C . ASP A 1 277 ? 19.489 9.152 -55.055 1.00 52.78 277 ASP A C 1
ATOM 2000 O O . ASP A 1 277 ? 19.579 9.382 -56.272 1.00 52.78 277 ASP A O 1
ATOM 2004 N N . PRO A 1 278 ? 20.498 9.405 -54.204 1.00 58.22 278 PRO A N 1
ATOM 2005 C CA . PRO A 1 278 ? 21.849 9.588 -54.696 1.00 58.22 278 PRO A CA 1
ATOM 2006 C C . PRO A 1 278 ? 22.216 8.334 -55.498 1.00 58.22 278 PRO A C 1
ATOM 2008 O O . PRO A 1 278 ? 21.893 7.207 -55.130 1.00 58.22 278 PRO A O 1
ATOM 2011 N N . CYS A 1 279 ? 22.850 8.527 -56.647 1.00 74.31 279 CYS A N 1
ATOM 2012 C CA . CYS A 1 279 ? 23.649 7.480 -57.272 1.00 74.31 279 CYS A CA 1
ATOM 2013 C C . CYS A 1 279 ? 24.495 6.827 -56.168 1.00 74.31 279 CYS A C 1
ATOM 2015 O O . CYS A 1 279 ? 25.334 7.490 -55.576 1.00 74.31 279 CYS A O 1
ATOM 2017 N N . THR A 1 280 ? 24.241 5.557 -55.848 1.00 77.12 280 THR A N 1
ATOM 2018 C CA . THR A 1 280 ? 24.864 4.887 -54.691 1.00 77.12 280 THR A CA 1
ATOM 2019 C C . THR A 1 280 ? 26.392 4.893 -54.767 1.00 77.12 280 THR A C 1
ATOM 2021 O O . THR A 1 280 ? 27.060 4.857 -53.747 1.00 77.12 280 THR A O 1
ATOM 2024 N N . SER A 1 281 ? 26.937 5.007 -55.981 1.00 86.12 281 SER A N 1
ATOM 2025 C CA . SER A 1 281 ? 28.367 5.121 -56.264 1.00 86.12 281 SER A CA 1
ATOM 2026 C C . SER A 1 281 ? 28.970 6.540 -56.100 1.00 86.12 281 SER A C 1
ATOM 2028 O O . SER A 1 281 ? 30.179 6.681 -56.279 1.00 86.12 281 SER A O 1
ATOM 2030 N N . ASP A 1 282 ? 28.179 7.586 -55.814 1.00 87.75 282 ASP A N 1
ATOM 2031 C CA . ASP A 1 282 ? 28.638 8.959 -55.488 1.00 87.75 282 ASP A CA 1
ATOM 2032 C C . ASP A 1 282 ? 28.792 9.090 -53.971 1.00 87.75 282 ASP A C 1
ATOM 2034 O O . ASP A 1 282 ? 27.899 9.528 -53.242 1.00 87.75 282 ASP A O 1
ATOM 2038 N N . ILE A 1 283 ? 29.941 8.625 -53.502 1.00 87.00 283 ILE A N 1
ATOM 2039 C CA . ILE A 1 283 ? 30.267 8.458 -52.087 1.00 87.00 283 ILE A CA 1
ATOM 2040 C C . ILE A 1 283 ? 30.521 9.824 -51.446 1.00 87.00 283 ILE A C 1
ATOM 2042 O O . ILE A 1 283 ? 30.166 10.050 -50.290 1.00 87.00 283 ILE A O 1
ATOM 2046 N N . ASN A 1 284 ? 31.124 10.762 -52.185 1.00 85.56 284 ASN A N 1
ATOM 2047 C CA . ASN A 1 284 ? 31.414 12.100 -51.664 1.00 85.56 284 ASN A CA 1
ATOM 2048 C C . ASN A 1 284 ? 30.226 13.080 -51.781 1.00 85.56 284 ASN A C 1
ATOM 2050 O O . ASN A 1 284 ? 30.339 14.220 -51.312 1.00 85.56 284 ASN A O 1
ATOM 2054 N N . ARG A 1 285 ? 29.111 12.630 -52.378 1.00 83.69 285 ARG A N 1
ATOM 2055 C CA . ARG A 1 285 ? 27.856 13.365 -52.590 1.00 83.69 285 ARG A CA 1
ATOM 2056 C C . ARG A 1 285 ? 28.063 14.680 -53.358 1.00 83.69 285 ARG A C 1
ATOM 2058 O O . ARG A 1 285 ? 27.397 15.681 -53.068 1.00 83.69 285 ARG A O 1
ATOM 2065 N N . ASP A 1 286 ? 28.994 14.713 -54.315 1.00 87.12 286 ASP A N 1
ATOM 2066 C CA . ASP A 1 286 ? 29.292 15.909 -55.121 1.00 87.12 286 ASP A CA 1
ATOM 2067 C C . ASP A 1 286 ? 28.441 16.035 -56.401 1.00 87.12 286 ASP A C 1
ATOM 2069 O O . ASP A 1 286 ? 28.446 17.089 -57.052 1.00 87.12 286 ASP A O 1
ATOM 2073 N N . GLY A 1 287 ? 27.624 15.018 -56.696 1.00 84.88 287 GLY A N 1
ATOM 2074 C CA . GLY A 1 287 ? 26.702 14.962 -57.828 1.00 84.88 287 GLY A CA 1
ATOM 2075 C C . GLY A 1 287 ? 27.281 14.298 -59.081 1.00 84.88 287 GLY A C 1
ATOM 2076 O O . GLY A 1 287 ? 26.580 14.217 -60.101 1.00 84.88 287 GLY A O 1
ATOM 2077 N 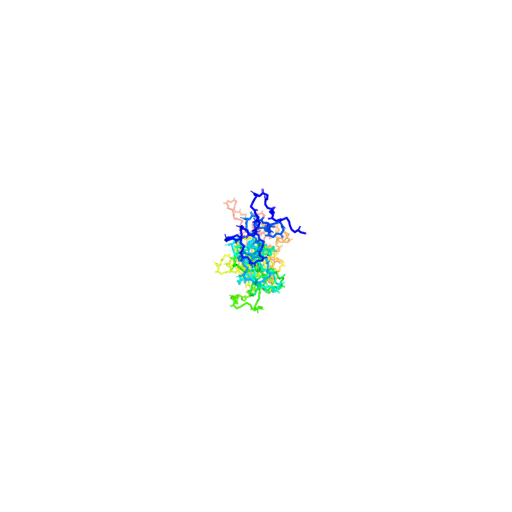N . GLU A 1 288 ? 28.528 13.823 -59.046 1.00 88.38 288 GLU A N 1
ATOM 2078 C CA . GLU A 1 288 ? 29.166 13.077 -60.131 1.00 88.38 288 GLU A CA 1
ATOM 2079 C C . GLU A 1 288 ? 29.910 11.840 -59.601 1.00 88.38 288 GLU A C 1
ATOM 2081 O O . GLU A 1 288 ? 30.864 11.964 -58.851 1.00 88.38 288 GLU A O 1
ATOM 2086 N N . VAL A 1 289 ? 29.590 10.641 -60.109 1.00 90.50 289 VAL A N 1
ATOM 2087 C CA . VAL A 1 289 ? 30.413 9.446 -59.852 1.00 90.50 289 VAL A CA 1
ATOM 2088 C C . VAL A 1 289 ? 31.707 9.568 -60.652 1.00 90.50 289 VAL A C 1
ATOM 2090 O O . VAL A 1 289 ? 31.727 9.412 -61.882 1.00 90.50 289 VAL A O 1
ATOM 2093 N N . GLY A 1 290 ? 32.800 9.868 -59.964 1.00 89.75 290 GLY A N 1
ATOM 2094 C CA . GLY A 1 290 ? 34.060 10.248 -60.576 1.00 89.75 290 GLY A CA 1
ATOM 2095 C C . GLY A 1 290 ? 35.278 9.518 -60.029 1.00 89.75 290 GLY A C 1
ATOM 2096 O O . GLY A 1 290 ? 35.236 8.494 -59.349 1.00 89.75 290 GLY A O 1
ATOM 2097 N N . PHE A 1 291 ? 36.448 10.062 -60.367 1.00 91.44 291 PHE A N 1
ATOM 2098 C CA . PHE A 1 291 ? 37.704 9.557 -59.816 1.00 91.44 291 PHE A CA 1
ATOM 2099 C C . PHE A 1 291 ? 37.816 9.834 -58.310 1.00 91.44 291 PHE A C 1
ATOM 2101 O O . PHE A 1 291 ? 38.539 9.121 -57.625 1.00 91.44 291 PHE A O 1
ATOM 2108 N N . SER A 1 292 ? 37.119 10.859 -57.811 1.00 91.00 292 SER A N 1
ATOM 2109 C CA . SER A 1 292 ? 37.060 11.185 -56.386 1.00 91.00 292 SER A CA 1
ATOM 2110 C C . SER A 1 292 ? 36.420 10.050 -55.584 1.00 91.00 292 SER A C 1
ATOM 2112 O O . SER A 1 292 ? 37.022 9.614 -54.609 1.00 91.00 292 SER A O 1
ATOM 2114 N N . ASP A 1 293 ? 35.302 9.492 -56.047 1.00 90.25 293 ASP A N 1
ATOM 2115 C CA . ASP A 1 293 ? 34.610 8.365 -55.398 1.00 90.25 293 ASP A CA 1
ATOM 2116 C C . ASP A 1 293 ? 35.421 7.079 -55.483 1.00 90.25 293 ASP A C 1
ATOM 2118 O O . ASP A 1 293 ? 35.595 6.365 -54.499 1.00 90.25 293 ASP A O 1
ATOM 2122 N N . LEU A 1 294 ? 36.043 6.827 -56.641 1.00 91.62 294 LEU A N 1
ATOM 2123 C CA . LEU A 1 294 ? 36.953 5.693 -56.795 1.00 91.62 294 LEU A CA 1
ATOM 2124 C C . LEU A 1 294 ? 38.124 5.759 -55.801 1.00 91.62 294 LEU A C 1
ATOM 2126 O O . LEU A 1 294 ? 38.594 4.722 -55.334 1.00 91.62 294 LEU A O 1
ATOM 2130 N N . LEU A 1 295 ? 38.626 6.959 -55.494 1.00 91.75 295 LEU A N 1
ATOM 2131 C CA . LEU A 1 295 ? 39.685 7.127 -54.502 1.00 91.75 295 LEU A CA 1
ATOM 2132 C C . LEU A 1 295 ? 39.208 6.825 -53.080 1.00 91.75 295 LEU A C 1
ATOM 2134 O O . LEU A 1 295 ? 40.034 6.360 -52.298 1.00 91.75 295 LEU A O 1
ATOM 2138 N N . LEU A 1 296 ? 37.932 7.051 -52.756 1.00 87.75 296 LEU A N 1
ATOM 2139 C CA . LEU A 1 296 ? 37.362 6.706 -51.452 1.00 87.75 296 LEU A CA 1
ATOM 2140 C C . LEU A 1 296 ? 37.295 5.183 -51.279 1.00 87.75 296 LEU A C 1
ATOM 2142 O O . LEU A 1 296 ? 37.919 4.664 -50.353 1.00 87.75 296 LEU A O 1
ATOM 2146 N N . VAL A 1 297 ? 36.737 4.451 -52.254 1.00 88.62 297 VAL A N 1
ATOM 2147 C CA . VAL A 1 297 ? 36.736 2.968 -52.247 1.00 88.62 297 VAL A CA 1
ATOM 2148 C C . VAL A 1 297 ? 38.157 2.402 -52.177 1.00 88.62 297 VAL A C 1
ATOM 2150 O O . VAL A 1 297 ? 38.450 1.466 -51.436 1.00 88.62 297 VAL A O 1
ATOM 2153 N N . LEU A 1 298 ? 39.095 2.986 -52.930 1.00 89.50 298 LEU A N 1
ATOM 2154 C CA . LEU A 1 298 ? 40.489 2.541 -52.919 1.00 89.50 298 LEU A CA 1
ATOM 2155 C C . LEU A 1 298 ? 41.226 2.859 -51.613 1.00 89.50 298 LEU A C 1
ATOM 2157 O O . LEU A 1 298 ? 42.174 2.145 -51.279 1.00 89.50 298 LEU A O 1
ATOM 2161 N N . ALA A 1 299 ? 40.841 3.917 -50.895 1.00 87.69 299 ALA A N 1
ATOM 2162 C CA . ALA A 1 299 ? 41.477 4.297 -49.637 1.00 87.69 299 ALA A CA 1
ATOM 2163 C C . ALA A 1 299 ? 41.239 3.253 -48.538 1.00 87.69 299 ALA A C 1
ATOM 2165 O O . ALA A 1 299 ? 42.141 3.019 -47.732 1.00 87.69 299 ALA A O 1
ATOM 2166 N N . LYS A 1 300 ? 40.074 2.597 -48.560 1.00 86.25 300 LYS A N 1
ATOM 2167 C CA . LYS A 1 300 ? 39.689 1.531 -47.627 1.00 86.25 300 LYS A CA 1
ATOM 2168 C C . LYS A 1 300 ? 39.738 0.120 -48.242 1.00 86.25 300 LYS A C 1
ATOM 2170 O O . LYS A 1 300 ? 39.263 -0.843 -47.654 1.00 86.25 300 LYS A O 1
ATOM 2175 N N . PHE A 1 301 ? 40.357 -0.043 -49.414 1.00 89.62 301 PHE A N 1
ATOM 2176 C CA . PHE A 1 301 ? 40.392 -1.324 -50.125 1.00 89.62 301 PHE A CA 1
ATOM 2177 C C . PHE A 1 301 ? 41.009 -2.461 -49.295 1.00 89.62 301 PHE A C 1
ATOM 2179 O O . PHE A 1 301 ? 42.153 -2.375 -48.839 1.00 89.62 301 PHE A O 1
ATOM 2186 N N . GLY A 1 302 ? 40.284 -3.575 -49.206 1.00 83.69 302 GLY A N 1
ATOM 2187 C CA . GLY A 1 302 ? 40.668 -4.768 -48.460 1.00 83.69 302 GLY A CA 1
ATOM 2188 C C . GLY A 1 302 ? 40.395 -4.688 -46.958 1.00 83.69 302 GLY A C 1
ATOM 2189 O O . GLY A 1 302 ? 40.853 -5.579 -46.244 1.00 83.69 302 GLY A O 1
ATOM 2190 N N . GLN A 1 303 ? 39.709 -3.641 -46.492 1.00 83.38 303 GLN A N 1
ATOM 2191 C CA . GLN A 1 303 ? 39.128 -3.578 -45.153 1.00 83.38 303 GLN A CA 1
ATOM 2192 C C . GLN A 1 303 ? 37.751 -4.246 -45.164 1.00 83.38 303 GLN A C 1
ATOM 2194 O O . GLN A 1 303 ? 37.057 -4.231 -46.185 1.00 83.38 303 GLN A O 1
ATOM 2199 N N . ASN A 1 304 ? 37.384 -4.842 -44.035 1.00 80.00 304 ASN A N 1
ATOM 2200 C CA . ASN A 1 304 ? 36.003 -5.218 -43.772 1.00 80.00 304 ASN A CA 1
ATOM 2201 C C . ASN A 1 304 ? 35.326 -4.016 -43.114 1.00 80.00 304 ASN A C 1
ATOM 2203 O O . ASN A 1 304 ? 35.984 -3.254 -42.409 1.00 80.00 304 ASN A O 1
ATOM 2207 N N . CYS A 1 305 ? 34.041 -3.834 -43.380 1.00 68.44 305 CYS A N 1
ATOM 2208 C CA . CYS A 1 305 ? 33.280 -2.714 -42.831 1.00 68.44 305 CYS A CA 1
ATOM 2209 C C . CYS A 1 305 ? 33.021 -2.839 -41.320 1.00 68.44 305 CYS A C 1
ATOM 2211 O O . CYS A 1 305 ? 32.690 -1.842 -40.699 1.00 68.44 305 CYS A O 1
ATOM 2213 N N . PHE A 1 306 ? 33.184 -4.042 -40.756 1.00 63.78 306 PHE A N 1
ATOM 2214 C CA . PHE A 1 306 ? 32.761 -4.412 -39.401 1.00 63.78 306 PHE A CA 1
ATOM 2215 C C . PHE A 1 306 ? 33.869 -5.169 -38.614 1.00 63.78 306 PHE A C 1
ATOM 2217 O O . PHE A 1 306 ? 33.558 -6.095 -37.876 1.00 63.78 306 PHE A O 1
ATOM 2224 N N . ASP A 1 307 ? 35.165 -4.879 -38.849 1.00 53.78 307 ASP A N 1
ATOM 2225 C CA . ASP A 1 307 ? 36.332 -5.454 -38.115 1.00 53.78 307 ASP A CA 1
ATOM 2226 C C . ASP A 1 307 ? 37.266 -4.361 -37.555 1.00 53.78 307 ASP A C 1
ATOM 2228 O O . ASP A 1 307 ? 37.484 -3.344 -38.260 1.00 53.78 307 ASP A O 1
#

Sequence (307 aa):
EPSEDCNGSGIPDRCELEGNDCNGNSIPDECELKGNDCDGNGVPDDCQADCDGDLIPDSCEVDCNNDGTPDECQDLADCDANGTPDVCEPSDDCNGSGIPDRCELEGNDCNGNSIPDECELKDNDCNDNGIPDQCDVDDSGDPGAQPTAECLPNGIPDGCDDCNANGVADYLDLESGFDSDCNGNCVPDICDVNSGSWLDCNSNGIPDTCEMLEDCDEDDIPDQCEIEEDNSLDADGDGILDACQCPEDLNGDGVIAFTDILFVLTDFGPCPEQQSDPCTSDINRDGEVGFSDLLLVLAKFGQNCFD

Foldseek 3Di:
DQPLCQPPPPDGLQVQCVVQVQVVPSGGQQNQCPVQVQPVPSGGLQNADDQPPPSGHQSNADDLVPPSGHPVNDPADDQPPPPAHQSRDDADDQPPPSGHQQNVCVLQVLPPPSGGQQSVCVVQVQQPPSGGQQRQLDPSDRPPHDPPPQLDNPSGHQSNQPQVPPSGGLQVCPVVVVFDDQPSSSGGQLNCVVVVVADDLVNPSHGPVSDPA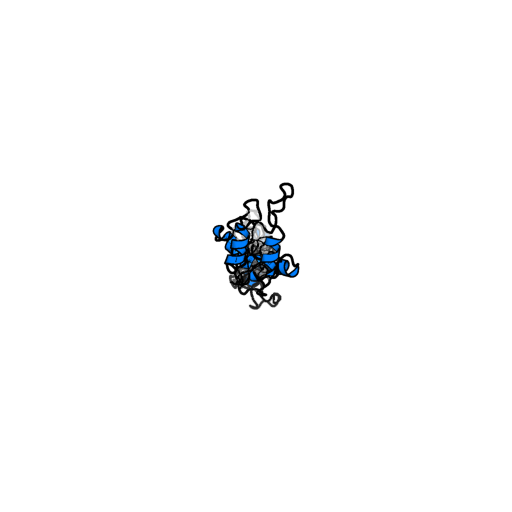DDLQPPPDHQSNVCVVPVVQVVPPPSGGPLLDDLLPLPPPQALEVVSLVLLVVQAFFFDPPDPDGSSQPSVSPRGSHVVSSVVSVVCHGPGSRD

pLDDT: mean 83.82, std 10.62, range [42.03, 93.81]

Radius of gyration: 47.66 Å; chains: 1; bounding box: 92×35×138 Å

Secondary structure (DSSP, 8-state):
---S-SS-SSS-GGGS-TTS-SS-SSS-GGGT-TTS-SS-SSS-GGGS--SSSSSS-GGGS--SS-SSS-GGGS----SS-SSS-GGGS----SS-SSS-GGGS-TTS-SS-SSS-HHHH-TTT-TT-SSS-GGGSSS-SS-SSS-----SS-SSS-TTT--TT-SSS-HHHHHHHTSS--SSSSSS-HHHHHHTTSS--SS-SSS-GGGS----SS-SSS-HHHHHHH-GGGSSS-SSS-TTT--TT-SSSSSB--HHHHHHHHHS-EEPPTTSSS--TT-TT-SSEE-HHHHHHHHHTTT-BTT-